Protein AF-A0A8S1CBJ0-F1 (afdb_monomer)

Foldseek 3Di:
DQDDPVVVVVVVVVVVVVVVVVPDDDDDDDDDDDDDDDDDDDDDDDDDPPPDPPQDDDDPAPQWGQAPVVSDTFGFQDCTPHDVQWTFAADPVLPHTDTDHQPDDPCWAADPNDTDGFQCPVVDDPQWGWDQARRRHIDIDGDQQWDWDDPDPPDDTDIDHFQFCVVHDPQWTWAADPVVLDIDIDGHPDDGQWHDPPPDPDTFGFLDQPTPLCVVPNQWTFYADRQQSDTDTDHNCPPPPPPDRDSDQERPCWHQRSNSDTDRDDD

Organism: NCBI:txid197152

Secondary structure (DSSP, 8-state):
----THHHHHHHHHHHHHHHTTS------------------------------------S-TTEEEETTTTEEEETTS-TTSPTTEEEEE-TTSSSEEEEE-SS-TTEEEETTEEEETT-STTS-TTEEEEE-TTSBEEEEEPTTEEEE-SSTTSPPEEEETTS-TTSPTTEEEEEETTTTEEEEEE--SPTTEE--TT-SS-EETT-TTSTTTTTSTTEEEEE-TTT-SEEEEE--S-------------TTEEE-TTS-EEE---

Sequence (267 aa):
MEANAANLYAFLIVLFLFAVDLAKNDKINMVEPAARASTKGRALRQQSILEGPNKECSIPMNQTVWFERTSECETLLAKGPCETGEWLVMSEDRLKPICKKAACKFPSVHFNDTCVQVRDTSQCPQGMHVTLTETGEGACDCKPAHVYWKPKPTDKEKCFPLFRRGPCKEHEFLVFSKTSRKVRCTHNRCPDGQVKPRRSDQCIPLDTPDGPCNTIQPGSVLTVNETTMELNCAPALGNRHIIEAPLLNCSPGSRRDAAGKCRKSII

Structure (mmCIF, N/CA/C/O backbone):
data_AF-A0A8S1CBJ0-F1
#
_entry.id   AF-A0A8S1CBJ0-F1
#
loop_
_atom_site.group_PDB
_atom_site.id
_atom_site.type_symbol
_atom_site.label_atom_id
_atom_site.label_alt_id
_atom_site.label_comp_id
_atom_site.label_asym_id
_atom_site.label_entity_id
_atom_site.label_seq_id
_atom_site.pdbx_PDB_ins_code
_atom_site.Cartn_x
_atom_site.Cartn_y
_atom_site.Cartn_z
_atom_site.occupancy
_atom_site.B_iso_or_equiv
_atom_site.auth_seq_id
_atom_site.auth_comp_id
_atom_site.auth_asym_id
_atom_site.auth_atom_id
_atom_site.pdbx_PDB_model_num
ATOM 1 N N . MET A 1 1 ? 14.021 30.888 -69.285 1.00 38.66 1 MET A N 1
ATOM 2 C CA . MET A 1 1 ? 12.637 31.392 -69.405 1.00 38.66 1 MET A CA 1
ATOM 3 C C . MET A 1 1 ? 11.820 30.697 -68.325 1.00 38.66 1 MET A C 1
ATOM 5 O O . MET A 1 1 ? 11.328 29.602 -68.537 1.00 38.66 1 MET A O 1
ATOM 9 N N . GLU A 1 2 ? 12.069 31.056 -67.068 1.00 41.62 2 GLU A N 1
ATOM 10 C CA . GLU A 1 2 ? 11.308 32.072 -66.310 1.00 41.62 2 GLU A CA 1
ATOM 11 C C . GLU A 1 2 ? 9.911 31.563 -65.931 1.00 41.62 2 GLU A C 1
ATOM 13 O O . GLU A 1 2 ? 8.908 31.871 -66.563 1.00 41.62 2 GLU A O 1
ATOM 18 N N . ALA A 1 3 ? 9.866 30.746 -64.874 1.00 41.94 3 ALA A N 1
ATOM 19 C CA . ALA A 1 3 ? 8.643 30.500 -64.126 1.00 41.94 3 ALA A CA 1
ATOM 20 C C . ALA A 1 3 ? 8.488 31.632 -63.096 1.00 41.94 3 ALA A C 1
ATOM 22 O O . ALA A 1 3 ? 9.327 31.827 -62.219 1.00 41.94 3 ALA A O 1
ATOM 23 N N . ASN A 1 4 ? 7.429 32.410 -63.294 1.00 50.31 4 ASN A N 1
ATOM 24 C CA . ASN A 1 4 ? 7.149 33.723 -62.724 1.00 50.31 4 ASN A CA 1
ATOM 25 C C . ASN A 1 4 ? 7.182 33.803 -61.185 1.00 50.31 4 ASN A C 1
ATOM 27 O O . ASN A 1 4 ? 6.355 33.207 -60.492 1.00 50.31 4 ASN A O 1
ATOM 31 N N . ALA A 1 5 ? 8.049 34.681 -60.669 1.00 52.88 5 ALA A N 1
ATOM 32 C CA . ALA A 1 5 ? 8.160 35.080 -59.260 1.00 52.88 5 ALA A CA 1
ATOM 33 C C . ALA A 1 5 ? 6.889 35.745 -58.673 1.00 52.88 5 ALA A C 1
ATOM 35 O O . ALA A 1 5 ? 6.794 35.949 -57.463 1.00 52.88 5 ALA A O 1
ATOM 36 N N . ALA A 1 6 ? 5.884 36.042 -59.503 1.00 55.06 6 ALA A N 1
ATOM 37 C CA . ALA A 1 6 ? 4.626 36.657 -59.080 1.00 55.06 6 ALA A CA 1
ATOM 38 C C . ALA A 1 6 ? 3.741 35.729 -58.219 1.00 55.06 6 ALA A C 1
ATOM 40 O O . ALA A 1 6 ? 3.002 36.211 -57.362 1.00 55.06 6 ALA A O 1
ATOM 41 N N . ASN A 1 7 ? 3.841 34.402 -58.383 1.00 54.53 7 ASN A N 1
ATOM 42 C CA . ASN A 1 7 ? 2.973 33.457 -57.663 1.00 54.53 7 ASN A CA 1
ATOM 43 C C . ASN A 1 7 ? 3.429 33.156 -56.225 1.00 54.53 7 ASN A C 1
ATOM 45 O O . ASN A 1 7 ? 2.613 32.767 -55.391 1.00 54.53 7 ASN A O 1
ATOM 49 N N . LEU A 1 8 ? 4.708 33.375 -55.907 1.00 56.12 8 LEU A N 1
ATOM 50 C CA . LEU A 1 8 ? 5.224 33.175 -54.549 1.00 56.12 8 LEU A CA 1
ATOM 51 C C . LEU A 1 8 ? 4.880 34.364 -53.632 1.00 56.12 8 LEU A C 1
ATOM 53 O O . LEU A 1 8 ? 4.608 34.180 -52.447 1.00 56.12 8 LEU A O 1
ATOM 57 N N . TYR A 1 9 ? 4.807 35.574 -54.198 1.00 57.16 9 TYR A N 1
ATOM 58 C CA . TYR A 1 9 ? 4.407 36.784 -53.473 1.00 57.16 9 TYR A CA 1
ATOM 59 C C . TYR A 1 9 ? 2.924 36.774 -53.078 1.00 57.16 9 TYR A C 1
ATOM 61 O O . TYR A 1 9 ? 2.588 37.171 -51.964 1.00 57.16 9 TYR A O 1
ATOM 69 N N . ALA A 1 10 ? 2.042 36.258 -53.940 1.00 58.22 10 ALA A N 1
ATOM 70 C CA . ALA A 1 10 ? 0.616 36.148 -53.630 1.00 58.22 10 ALA A CA 1
ATOM 71 C C . ALA A 1 10 ? 0.342 35.183 -52.458 1.00 58.22 10 ALA A C 1
ATOM 73 O O . ALA A 1 10 ? -0.481 35.479 -51.594 1.00 58.22 10 ALA A O 1
ATOM 74 N N . PHE A 1 11 ? 1.080 34.070 -52.373 1.00 58.94 11 PHE A N 1
ATOM 75 C CA . PHE A 1 11 ? 0.936 33.098 -51.281 1.00 58.94 11 PHE A CA 1
ATOM 76 C C . PHE A 1 11 ? 1.449 33.624 -49.930 1.00 58.94 11 PHE A C 1
ATOM 78 O O . PHE A 1 11 ? 0.847 33.350 -48.891 1.00 58.94 11 PHE A O 1
ATOM 85 N N . LEU A 1 12 ? 2.524 34.418 -49.933 1.00 59.25 12 LEU A N 1
ATOM 86 C CA . LEU A 1 12 ? 3.073 35.016 -48.710 1.00 59.25 12 LEU A CA 1
ATOM 87 C C . LEU A 1 12 ? 2.178 36.127 -48.137 1.00 59.25 12 LEU A C 1
ATOM 89 O O . LEU A 1 12 ? 2.080 36.249 -46.917 1.00 59.25 12 LEU A O 1
ATOM 93 N N . ILE A 1 13 ? 1.475 36.888 -48.984 1.00 63.00 13 ILE A N 1
ATOM 94 C CA . ILE A 1 13 ? 0.540 37.935 -48.532 1.00 63.00 13 ILE A CA 1
ATOM 95 C C . ILE A 1 13 ? -0.693 37.323 -47.847 1.00 63.00 13 ILE A C 1
ATOM 97 O O . ILE A 1 13 ? -1.129 37.830 -46.814 1.00 63.00 13 ILE A O 1
ATOM 101 N N . VAL A 1 14 ? -1.218 36.200 -48.354 1.00 59.91 14 VAL A N 1
ATOM 102 C CA . VAL A 1 14 ? -2.358 35.504 -47.724 1.00 59.91 14 VAL A CA 1
ATOM 103 C C . VAL A 1 14 ? -1.976 34.947 -46.347 1.00 59.91 14 VAL A C 1
ATOM 105 O O . VAL A 1 14 ? -2.739 35.098 -45.397 1.00 59.91 14 VAL A O 1
ATOM 108 N N . LEU A 1 15 ? -0.772 34.383 -46.193 1.00 58.00 15 LEU A N 1
ATOM 109 C CA . LEU A 1 15 ? -0.283 33.895 -44.895 1.00 58.00 15 LEU A CA 1
ATOM 110 C C . LEU A 1 15 ? -0.056 35.023 -43.873 1.00 58.00 15 LEU A C 1
ATOM 112 O O . LEU A 1 15 ? -0.335 34.831 -42.690 1.00 58.00 15 LEU A O 1
ATOM 116 N N . PHE A 1 16 ? 0.394 36.204 -44.313 1.00 56.53 16 PHE A N 1
ATOM 117 C CA . PHE A 1 16 ? 0.565 37.355 -43.420 1.00 56.53 16 PHE A CA 1
ATOM 118 C C . PHE A 1 16 ? -0.768 37.955 -42.954 1.00 56.53 16 PHE A C 1
ATOM 120 O O . PHE A 1 16 ? -0.865 38.366 -41.800 1.00 56.53 16 PHE A O 1
ATOM 127 N N . LEU A 1 17 ? -1.808 37.964 -43.795 1.00 52.88 17 LEU A N 1
ATOM 128 C CA . LEU A 1 17 ? -3.125 38.474 -43.396 1.00 52.88 17 LEU A CA 1
ATOM 129 C C . LEU A 1 17 ? -3.822 37.562 -42.371 1.00 52.88 17 LEU A C 1
ATOM 131 O O . LEU A 1 17 ? -4.408 38.073 -41.423 1.00 52.88 17 LEU A O 1
ATOM 135 N N . PHE A 1 18 ? -3.673 36.235 -42.469 1.00 50.69 18 PHE A N 1
ATOM 136 C CA . PHE A 1 18 ? -4.205 35.311 -41.451 1.00 50.69 18 PHE A CA 1
ATOM 137 C C . PHE A 1 18 ? -3.473 35.392 -40.100 1.00 50.69 18 PHE A C 1
ATOM 139 O O . PHE A 1 18 ? -4.070 35.116 -39.061 1.00 50.69 18 PHE A O 1
ATOM 146 N N . ALA A 1 19 ? -2.195 35.786 -40.083 1.00 51.22 19 ALA A N 1
ATOM 147 C CA . ALA A 1 19 ? -1.422 35.901 -38.845 1.00 51.22 19 ALA A CA 1
ATOM 148 C C . ALA A 1 19 ? -1.773 37.155 -38.018 1.00 51.22 19 ALA A C 1
ATOM 150 O O . ALA A 1 19 ? -1.562 37.164 -36.805 1.00 51.22 19 ALA A O 1
ATOM 151 N N . VAL A 1 20 ? -2.323 38.202 -38.644 1.00 49.22 20 VAL A N 1
ATOM 152 C CA . VAL A 1 20 ? -2.658 39.468 -37.965 1.00 49.22 20 VAL A CA 1
ATOM 153 C C . VAL A 1 20 ? -3.978 39.384 -37.176 1.00 49.22 20 VAL A C 1
ATOM 155 O O . VAL A 1 20 ? -4.136 40.113 -36.197 1.00 49.22 20 VAL A O 1
ATOM 158 N N . ASP A 1 21 ? -4.875 38.445 -37.497 1.00 44.56 21 ASP A N 1
ATOM 159 C CA . ASP A 1 21 ? -6.167 38.289 -36.800 1.00 44.56 21 ASP A CA 1
ATOM 160 C C . ASP A 1 21 ? -6.113 37.460 -35.499 1.00 44.56 21 ASP A C 1
ATOM 162 O O . ASP A 1 21 ? -7.0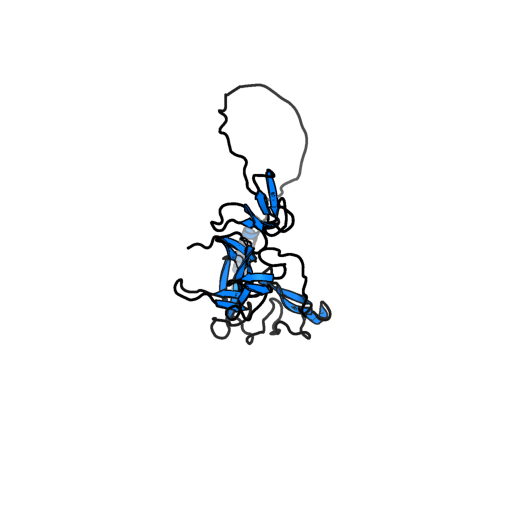54 37.497 -34.709 1.00 44.56 21 ASP A O 1
ATOM 166 N N . LEU A 1 22 ? -5.010 36.761 -35.202 1.00 45.31 22 LEU A N 1
ATOM 167 C CA . LEU A 1 22 ? -4.881 35.951 -33.975 1.00 45.31 22 LEU A CA 1
ATOM 168 C C . LEU A 1 22 ? -4.183 36.673 -32.806 1.00 45.31 22 LEU A C 1
ATOM 170 O O . LEU A 1 22 ? -3.942 36.065 -31.766 1.00 45.31 22 LEU A O 1
ATOM 174 N N . ALA A 1 23 ? -3.873 37.968 -32.945 1.00 41.22 23 ALA A N 1
ATOM 175 C CA . ALA A 1 23 ? -3.134 38.751 -31.945 1.00 41.22 23 ALA A CA 1
ATOM 176 C C . ALA A 1 23 ? -3.958 39.870 -31.269 1.00 41.22 23 ALA A C 1
ATOM 178 O O . ALA A 1 23 ? -3.406 40.900 -30.871 1.00 41.22 23 ALA A O 1
ATOM 179 N N . LYS A 1 24 ? -5.276 39.690 -31.105 1.00 44.00 24 LYS A N 1
ATOM 180 C CA . LYS A 1 24 ? -6.120 40.561 -30.265 1.00 44.00 24 LYS A CA 1
ATOM 181 C C . LYS A 1 24 ? -6.997 39.735 -29.318 1.00 44.00 24 LYS A C 1
ATOM 183 O O . LYS A 1 24 ? -7.644 38.799 -29.766 1.00 44.00 24 LYS A O 1
ATOM 188 N N . ASN A 1 25 ? -7.050 40.186 -28.058 1.00 36.94 25 ASN A N 1
ATOM 189 C CA . ASN A 1 25 ? -7.755 39.657 -26.870 1.00 36.94 25 ASN A CA 1
ATOM 190 C C . ASN A 1 25 ? -6.901 38.653 -26.065 1.00 36.94 25 ASN A C 1
ATOM 192 O O . ASN A 1 25 ? -6.444 37.662 -26.608 1.00 36.94 25 ASN A O 1
ATOM 196 N N . ASP A 1 26 ? -6.549 38.850 -24.792 1.00 38.03 26 ASP A N 1
ATOM 197 C CA . ASP A 1 26 ? -7.216 39.579 -23.712 1.00 38.03 26 ASP A CA 1
ATOM 198 C C . ASP A 1 26 ? -6.209 40.261 -22.765 1.00 38.03 26 ASP A C 1
ATOM 200 O O . ASP A 1 26 ? -5.265 39.646 -22.268 1.00 38.03 26 ASP A O 1
ATOM 204 N N . LYS A 1 27 ? -6.456 41.541 -22.462 1.00 35.28 27 LYS A N 1
ATOM 205 C CA . LYS A 1 27 ? -5.951 42.221 -21.261 1.00 35.28 27 LYS A CA 1
ATOM 206 C C . LYS A 1 27 ? -7.096 42.251 -20.251 1.00 35.28 27 LYS A C 1
ATOM 208 O O . LYS A 1 27 ? -8.077 42.948 -20.492 1.00 35.28 27 LYS A O 1
ATOM 213 N N . ILE A 1 28 ? -6.965 41.563 -19.118 1.00 37.31 28 ILE A N 1
ATOM 214 C CA . ILE A 1 28 ? -7.847 41.773 -17.961 1.00 37.31 28 ILE A CA 1
ATOM 215 C C . ILE A 1 28 ? -7.034 42.472 -16.872 1.00 37.31 28 ILE A C 1
ATOM 217 O O . ILE A 1 28 ? -6.079 41.924 -16.326 1.00 37.31 28 ILE A O 1
ATOM 221 N N . ASN A 1 29 ? -7.409 43.727 -16.630 1.00 32.81 29 ASN A N 1
ATOM 222 C CA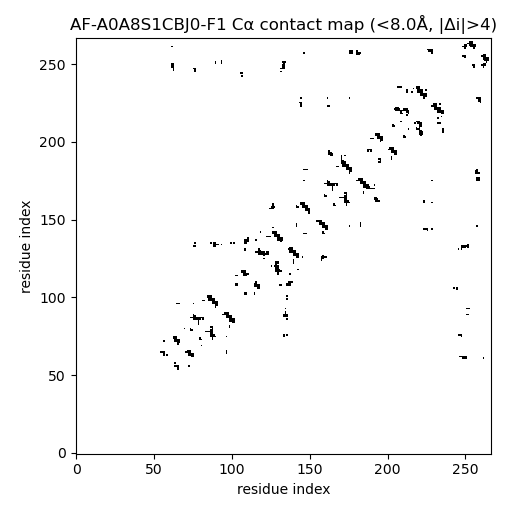 . ASN A 1 29 ? -6.859 44.616 -15.617 1.00 32.81 29 ASN A CA 1
ATOM 223 C C . ASN A 1 29 ? -7.332 44.214 -14.213 1.00 32.81 29 ASN A C 1
ATOM 225 O O . ASN A 1 29 ? -8.505 43.911 -14.006 1.00 32.81 29 ASN A O 1
ATOM 229 N N . MET A 1 30 ? -6.420 44.309 -13.245 1.00 30.64 30 MET A N 1
ATOM 230 C CA . MET A 1 30 ? -6.727 44.403 -11.818 1.00 30.64 30 MET A CA 1
ATOM 231 C C . MET A 1 30 ? -7.166 45.831 -11.485 1.00 30.64 30 MET A C 1
ATOM 233 O O . MET A 1 30 ? -6.390 46.753 -11.723 1.00 30.64 30 MET A O 1
ATOM 237 N N . VAL A 1 31 ? -8.354 46.005 -10.896 1.00 32.69 31 VAL A N 1
ATOM 238 C CA . VAL A 1 31 ? -8.735 47.197 -10.115 1.00 32.69 31 VAL A CA 1
ATOM 239 C C . VAL A 1 31 ? -9.760 46.781 -9.044 1.00 32.69 31 VAL A C 1
ATOM 241 O O . VAL A 1 31 ? -10.878 46.394 -9.370 1.00 32.69 31 VAL A O 1
ATOM 244 N N . GLU A 1 32 ? -9.380 46.877 -7.769 1.00 32.44 32 GLU A N 1
ATOM 245 C CA . GLU A 1 32 ? -10.285 47.208 -6.649 1.00 32.44 32 GLU A CA 1
ATOM 246 C C . GLU A 1 32 ? -10.435 48.746 -6.628 1.00 32.44 32 GLU A C 1
ATOM 248 O O . GLU A 1 32 ? -9.462 49.405 -7.017 1.00 32.44 32 GLU A O 1
ATOM 253 N N . PRO A 1 33 ? -11.556 49.372 -6.183 1.00 38.88 33 PRO A N 1
ATOM 254 C CA . PRO A 1 33 ? -11.865 49.403 -4.741 1.00 38.88 33 PRO A CA 1
ATOM 255 C C . PRO A 1 33 ? -13.348 49.652 -4.313 1.00 38.88 33 PRO A C 1
ATOM 257 O O . PRO A 1 33 ? -14.210 50.034 -5.097 1.00 38.88 33 PRO A O 1
ATOM 260 N N . ALA A 1 34 ? -13.554 49.555 -2.990 1.00 29.08 34 ALA A N 1
ATOM 261 C CA . ALA A 1 34 ? -14.402 50.386 -2.106 1.00 29.08 34 ALA A CA 1
ATOM 262 C C . ALA A 1 34 ? -15.943 50.197 -1.974 1.00 29.08 34 ALA A C 1
ATOM 264 O O . ALA A 1 34 ? -16.749 50.449 -2.860 1.00 29.08 34 ALA A O 1
ATOM 265 N N . ALA A 1 35 ? -16.306 49.882 -0.721 1.00 31.27 35 ALA A N 1
ATOM 266 C CA . ALA A 1 35 ? -17.512 50.155 0.081 1.00 31.27 35 ALA A CA 1
ATOM 267 C C . ALA A 1 35 ? -18.551 51.215 -0.384 1.00 31.27 35 ALA A C 1
ATOM 269 O O . ALA A 1 35 ? -18.175 52.332 -0.723 1.00 31.27 35 ALA A O 1
ATOM 270 N N . ARG A 1 36 ? -19.864 50.959 -0.152 1.00 31.81 36 ARG A N 1
ATOM 271 C CA . ARG A 1 36 ? -20.702 51.461 0.989 1.00 31.81 36 ARG A CA 1
ATOM 272 C C . ARG A 1 36 ? -22.235 51.443 0.695 1.00 31.81 36 ARG A C 1
ATOM 274 O O . ARG A 1 36 ? -22.672 51.890 -0.351 1.00 31.81 36 ARG A O 1
ATOM 281 N N . ALA A 1 37 ? -23.009 51.042 1.719 1.00 29.64 37 ALA A N 1
ATOM 282 C CA . ALA A 1 37 ? -24.393 51.419 2.112 1.00 29.64 37 ALA A CA 1
ATOM 283 C C . ALA A 1 37 ? -25.681 50.995 1.334 1.00 29.64 37 ALA A C 1
ATOM 285 O O . ALA A 1 37 ? -26.035 51.557 0.311 1.00 29.64 37 ALA A O 1
ATOM 286 N N . SER A 1 38 ? -26.472 50.142 2.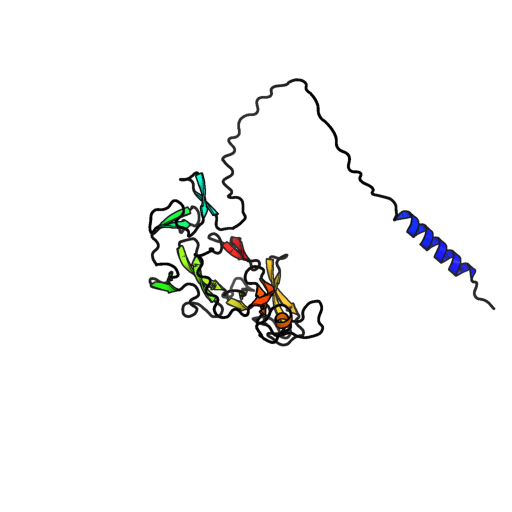019 1.00 31.38 38 SER A N 1
ATOM 287 C CA . SER A 1 38 ? -27.881 50.305 2.481 1.00 31.38 38 SER A CA 1
ATOM 288 C C . SER A 1 38 ? -29.014 50.708 1.512 1.00 31.38 38 SER A C 1
ATOM 290 O O . SER A 1 38 ? -29.058 51.843 1.055 1.00 31.38 38 SER A O 1
ATOM 292 N N . THR A 1 39 ? -30.063 49.867 1.385 1.00 33.94 39 THR A N 1
ATOM 293 C CA . THR A 1 39 ? -31.435 50.153 1.900 1.00 33.94 39 THR A CA 1
ATOM 294 C C . THR A 1 39 ? -32.474 49.030 1.647 1.00 33.94 39 THR A C 1
ATOM 296 O O . THR A 1 39 ? -32.624 48.529 0.543 1.00 33.94 39 THR A O 1
ATOM 299 N N . LYS A 1 40 ? -33.249 48.728 2.707 1.00 32.03 40 LYS A N 1
ATOM 300 C CA . LYS A 1 40 ? -34.691 48.364 2.779 1.00 32.03 40 LYS A CA 1
ATOM 301 C C . LYS A 1 40 ? -35.256 47.122 2.038 1.00 32.03 40 LYS A C 1
ATOM 303 O O . LYS A 1 40 ? -35.709 47.201 0.909 1.00 32.03 40 LYS A O 1
ATOM 308 N N . GLY A 1 41 ? -35.473 46.055 2.820 1.00 30.31 41 GLY A N 1
ATOM 309 C CA . GLY A 1 41 ? -36.816 45.589 3.219 1.00 30.31 41 GLY A CA 1
ATOM 310 C C . GLY A 1 41 ? -37.682 44.780 2.238 1.00 30.31 41 GLY A C 1
ATOM 311 O O . GLY A 1 41 ? -38.413 45.358 1.444 1.00 30.31 41 GLY A O 1
ATOM 312 N N . ARG A 1 42 ? -37.792 43.462 2.474 1.00 34.88 42 ARG A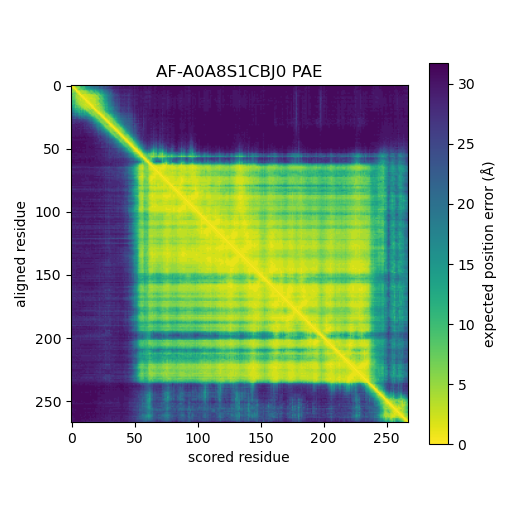 N 1
ATOM 313 C CA . ARG A 1 42 ? -39.090 42.754 2.546 1.00 34.88 42 ARG A CA 1
ATOM 314 C C . ARG A 1 42 ? -38.916 41.389 3.216 1.00 34.88 42 ARG A C 1
ATOM 316 O O . ARG A 1 42 ? -38.160 40.550 2.743 1.00 34.88 42 ARG A O 1
ATOM 323 N N . ALA A 1 43 ? -39.611 41.192 4.332 1.00 37.94 43 ALA A N 1
ATOM 324 C CA . ALA A 1 43 ? -39.668 39.929 5.050 1.00 37.94 43 ALA A CA 1
ATOM 325 C C . ALA A 1 43 ? -40.486 38.906 4.249 1.00 37.94 43 ALA A C 1
ATOM 327 O O . ALA A 1 43 ? -41.684 39.096 4.038 1.00 37.94 43 ALA A O 1
ATOM 328 N N . LEU A 1 44 ? -39.847 37.813 3.840 1.00 37.53 44 LEU A N 1
ATOM 329 C CA . LEU A 1 44 ? -40.518 36.577 3.458 1.00 37.53 44 LEU A CA 1
ATOM 330 C C . LEU A 1 44 ? -40.043 35.488 4.418 1.00 37.53 44 LEU A C 1
ATOM 332 O O . LEU A 1 44 ? -38.852 35.212 4.527 1.00 37.53 44 LEU A O 1
ATOM 336 N N . ARG A 1 45 ? -41.003 34.921 5.156 1.00 39.00 45 ARG A N 1
ATOM 337 C CA . ARG A 1 45 ? -40.851 33.707 5.962 1.00 39.00 45 ARG A CA 1
ATOM 338 C C . ARG A 1 45 ? -40.226 32.620 5.092 1.00 39.00 45 ARG A C 1
ATOM 340 O O . ARG A 1 45 ? -40.912 32.071 4.234 1.00 39.00 45 ARG A O 1
ATOM 347 N N . GLN A 1 46 ? -38.971 32.279 5.348 1.00 35.25 46 GLN A N 1
ATOM 348 C CA . GLN A 1 46 ? -38.399 31.035 4.860 1.00 35.25 46 GLN A CA 1
ATOM 349 C C . GLN A 1 46 ? -38.516 30.021 5.994 1.00 35.25 46 GLN A C 1
ATOM 351 O O . GLN A 1 46 ? -37.962 30.206 7.076 1.00 35.25 46 GLN A O 1
ATOM 356 N N . GLN A 1 47 ? -39.353 29.010 5.770 1.00 38.50 47 GLN A N 1
ATOM 357 C CA . GLN A 1 47 ? -39.480 27.856 6.646 1.00 38.50 47 GLN A CA 1
ATOM 358 C C . GLN A 1 47 ? -38.100 27.227 6.837 1.00 38.50 47 GLN A C 1
ATOM 360 O O . GLN A 1 47 ? -37.404 26.923 5.871 1.00 38.50 47 GLN A O 1
ATOM 365 N N . SER A 1 48 ? -37.732 27.044 8.100 1.00 33.91 48 SER A N 1
ATOM 366 C CA . SER A 1 48 ? -36.603 26.244 8.542 1.00 33.91 48 SER A CA 1
ATOM 367 C C . SER A 1 48 ? -36.772 24.809 8.043 1.00 33.91 48 SER A C 1
ATOM 369 O O . SER A 1 48 ? -37.511 24.019 8.635 1.00 33.91 48 SER A O 1
ATOM 371 N N . ILE A 1 49 ? -36.089 24.468 6.957 1.00 37.78 49 ILE A N 1
ATOM 372 C CA . ILE A 1 49 ? -35.690 23.088 6.720 1.00 37.78 49 ILE A CA 1
ATOM 373 C C . ILE A 1 49 ? -34.521 22.866 7.678 1.00 37.78 49 ILE A C 1
ATOM 375 O O . ILE A 1 49 ? -33.507 23.553 7.594 1.00 37.78 49 ILE A O 1
ATOM 379 N N . LEU A 1 50 ? -34.711 21.981 8.656 1.00 34.53 50 LEU A N 1
ATOM 380 C CA . LEU A 1 50 ? -33.644 21.478 9.514 1.00 34.53 50 LEU A CA 1
ATOM 381 C C . LEU A 1 50 ? -32.664 20.701 8.629 1.00 34.53 50 LEU A C 1
ATOM 383 O O . LEU A 1 50 ? -32.782 19.489 8.464 1.00 34.53 50 LEU A O 1
ATOM 387 N N . GLU A 1 51 ? -31.720 21.408 8.019 1.00 37.69 51 GLU A N 1
ATOM 388 C CA . GLU A 1 51 ? -30.504 20.800 7.503 1.00 37.69 51 GLU A CA 1
ATOM 389 C C . GLU A 1 51 ? -29.726 20.302 8.725 1.00 37.69 51 GLU A C 1
ATOM 391 O O . GLU A 1 51 ? -29.232 21.083 9.539 1.00 37.69 51 GLU A O 1
ATOM 396 N N . GLY A 1 52 ? -29.720 18.980 8.922 1.00 39.66 52 GLY A N 1
ATOM 397 C CA . GLY A 1 52 ? -28.899 18.346 9.948 1.00 39.66 52 GLY A CA 1
ATOM 398 C C . GLY A 1 52 ? -27.428 18.747 9.779 1.00 39.66 52 GLY A C 1
ATOM 399 O O . GLY A 1 52 ? -27.014 19.074 8.665 1.00 39.66 52 GLY A O 1
ATOM 400 N N . PRO A 1 53 ? -26.624 18.736 10.858 1.00 42.88 53 PRO A N 1
ATOM 401 C CA . PRO A 1 53 ? -25.230 19.144 10.775 1.00 42.88 53 PRO A CA 1
ATOM 402 C C . PRO A 1 53 ? -24.530 18.290 9.721 1.00 42.88 53 PRO A C 1
ATOM 404 O O . PRO A 1 53 ? -24.652 17.065 9.735 1.00 42.88 53 PRO A O 1
ATOM 407 N N . ASN A 1 54 ? -23.839 18.934 8.786 1.00 49.97 54 ASN A N 1
ATOM 408 C CA . ASN A 1 54 ? -23.063 18.257 7.761 1.00 49.97 54 ASN A CA 1
ATOM 409 C C . ASN A 1 54 ? -21.917 17.484 8.448 1.00 49.97 54 ASN A C 1
ATOM 411 O O . ASN A 1 54 ? -20.878 18.060 8.761 1.00 49.97 54 ASN A O 1
ATOM 415 N N . LYS A 1 55 ? -22.145 16.199 8.765 1.00 62.28 55 LYS A N 1
ATOM 416 C CA . LYS A 1 55 ? -21.246 15.299 9.522 1.00 62.28 55 LYS A CA 1
ATOM 417 C C . LYS A 1 55 ? -20.055 14.805 8.687 1.00 62.28 55 LYS A C 1
ATOM 419 O O . LYS A 1 55 ? -19.671 13.638 8.764 1.00 62.28 55 LYS A O 1
ATOM 424 N N . GLU A 1 56 ? -19.493 15.661 7.845 1.00 64.94 56 GLU A N 1
ATOM 425 C CA . GLU A 1 56 ? -18.359 15.316 6.992 1.00 64.94 56 GLU A CA 1
ATOM 426 C C . GLU A 1 56 ? -17.070 15.889 7.586 1.00 64.94 56 GLU A C 1
ATOM 428 O O . GLU A 1 56 ? -16.795 17.088 7.514 1.00 64.94 56 GLU A O 1
ATOM 433 N N . CYS A 1 57 ? -16.255 15.013 8.179 1.00 70.38 57 CYS A N 1
ATOM 434 C CA . CYS A 1 57 ? -14.910 15.372 8.616 1.00 70.38 57 CYS A CA 1
ATOM 435 C C . CYS A 1 57 ? -14.066 15.788 7.405 1.00 70.38 57 CYS A C 1
ATOM 437 O O . CYS A 1 57 ? -13.809 14.994 6.499 1.00 70.38 57 CYS A O 1
ATOM 439 N N . SER A 1 58 ? -13.654 17.058 7.378 1.00 55.00 58 SER A N 1
ATOM 440 C CA . SER A 1 58 ? -12.859 17.614 6.283 1.00 55.00 58 SER A CA 1
ATOM 441 C C . SER A 1 58 ? -11.421 17.084 6.316 1.00 55.00 58 SER A C 1
ATOM 443 O O . SER A 1 58 ? -10.748 17.078 7.343 1.00 55.00 58 SER A O 1
ATOM 445 N N . ILE A 1 59 ? -10.977 16.619 5.150 1.00 50.00 59 ILE A N 1
ATOM 446 C CA . ILE A 1 59 ? -9.749 15.860 4.895 1.00 50.00 59 ILE A CA 1
ATOM 447 C C . ILE A 1 59 ? -8.529 16.789 4.979 1.00 50.00 59 ILE A C 1
ATOM 449 O O . ILE A 1 59 ? -8.449 17.770 4.240 1.00 50.00 59 ILE A O 1
ATOM 453 N N . PRO A 1 60 ? -7.514 16.414 5.771 1.00 41.50 60 PRO A N 1
ATOM 454 C CA . PRO A 1 60 ? -6.244 16.116 5.104 1.00 41.50 60 PRO A CA 1
ATOM 455 C C . PRO A 1 60 ? -5.907 14.626 5.108 1.00 41.50 60 PRO A C 1
ATOM 457 O O . PRO A 1 60 ? -5.092 14.191 4.299 1.00 41.50 60 PRO A O 1
ATOM 460 N N . MET A 1 61 ? -6.526 13.813 5.966 1.00 42.59 61 MET A N 1
ATOM 461 C CA . MET A 1 61 ? -6.173 12.398 6.100 1.00 42.59 61 MET A CA 1
ATOM 462 C C . MET A 1 61 ? -7.431 11.563 6.344 1.00 42.59 61 MET A C 1
ATOM 464 O O . MET A 1 61 ? -8.205 11.865 7.244 1.00 42.59 61 MET A O 1
ATOM 468 N N . ASN A 1 62 ? -7.640 10.518 5.529 1.00 55.56 62 ASN A N 1
ATOM 469 C CA . ASN A 1 62 ? -8.790 9.586 5.541 1.00 55.56 62 ASN A CA 1
ATOM 470 C C . ASN A 1 62 ? -8.848 8.692 6.801 1.00 55.56 62 ASN A C 1
ATOM 472 O O . ASN A 1 62 ? -9.192 7.514 6.725 1.00 55.56 62 ASN A O 1
ATOM 476 N N . GLN A 1 63 ? -8.433 9.235 7.934 1.00 67.00 63 GLN A N 1
ATOM 477 C CA . GLN A 1 63 ? -8.284 8.559 9.209 1.00 67.00 63 GLN A CA 1
ATOM 478 C C . GLN A 1 63 ? -9.151 9.198 10.277 1.00 67.00 63 GLN A C 1
ATOM 480 O O . GLN A 1 63 ? -9.241 8.637 11.356 1.00 67.00 63 GLN A O 1
ATOM 485 N N . THR A 1 64 ? -9.795 10.333 10.003 1.00 75.75 64 THR A N 1
ATOM 486 C CA . THR A 1 64 ? -10.726 10.935 10.949 1.00 75.75 64 THR A CA 1
ATOM 487 C C . THR A 1 64 ? -12.162 10.509 10.668 1.00 75.75 64 THR A C 1
ATOM 489 O O . THR A 1 64 ? -12.588 10.374 9.519 1.00 75.75 64 THR A O 1
ATOM 492 N N . VAL A 1 65 ? -12.910 10.275 11.737 1.00 82.12 65 VAL A N 1
ATOM 493 C CA . VAL A 1 65 ? -14.327 9.915 11.728 1.00 82.12 65 VAL A CA 1
ATOM 494 C C . VAL A 1 65 ? -15.072 10.823 12.684 1.00 82.12 65 VAL A C 1
ATOM 496 O O . VAL A 1 65 ? -14.559 11.175 13.743 1.00 82.12 65 VAL A O 1
ATOM 499 N N . TRP A 1 66 ? -16.287 11.206 12.309 1.00 85.69 66 TRP A N 1
ATOM 500 C CA . TRP A 1 66 ? -17.146 11.964 13.205 1.00 85.69 66 TRP A CA 1
ATOM 501 C C . TRP A 1 66 ? -17.573 11.066 14.362 1.00 85.69 66 TRP A C 1
ATOM 503 O O . TRP A 1 66 ? -18.117 9.987 14.122 1.00 85.69 66 TRP A O 1
ATOM 513 N N . PHE A 1 67 ? -17.325 11.493 15.597 1.00 89.38 67 PHE A N 1
ATOM 514 C CA . PHE A 1 67 ? -17.710 10.743 16.783 1.00 89.38 67 PHE A CA 1
ATOM 515 C C . PHE A 1 67 ? -18.800 11.489 17.549 1.00 89.38 67 PHE A C 1
ATOM 517 O O . PHE A 1 67 ? -18.544 12.474 18.237 1.00 89.38 67 PHE A O 1
ATOM 524 N N . GLU A 1 68 ? -20.038 10.996 17.464 1.00 88.25 68 GLU A N 1
ATOM 525 C CA . GLU A 1 68 ? -21.220 11.63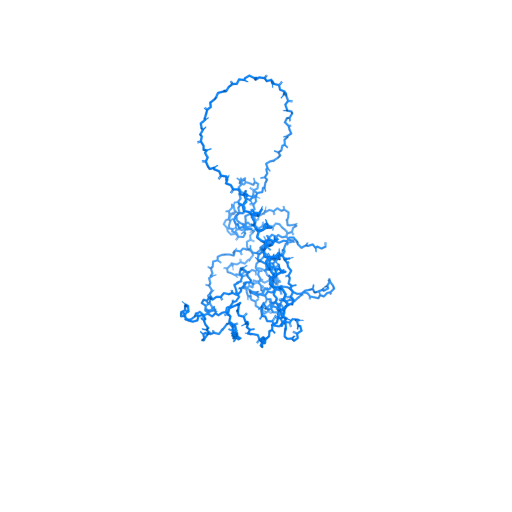2 18.061 1.00 88.25 68 GLU A CA 1
ATOM 526 C C . GLU A 1 68 ? -21.060 12.002 19.539 1.00 88.25 68 GLU A C 1
ATOM 528 O O . GLU A 1 68 ? -21.614 13.008 19.974 1.00 88.25 68 GLU A O 1
ATOM 533 N N . ARG A 1 69 ? -20.318 11.204 20.316 1.00 88.69 69 ARG A N 1
ATOM 534 C CA . ARG A 1 69 ? -20.164 11.434 21.758 1.00 88.69 69 ARG A CA 1
ATOM 535 C C . ARG A 1 69 ? -19.371 12.701 22.063 1.00 88.69 69 ARG A C 1
ATOM 537 O O . ARG A 1 69 ? -19.713 13.392 23.016 1.00 88.69 69 ARG A O 1
ATOM 544 N N . THR A 1 70 ? -18.325 12.981 21.289 1.00 89.12 70 THR A N 1
ATOM 545 C CA . THR A 1 70 ? -17.523 14.202 21.443 1.00 89.12 70 THR A CA 1
ATOM 546 C C . THR A 1 70 ? -18.017 15.328 20.549 1.00 89.12 70 THR A C 1
ATOM 548 O O . THR A 1 70 ? -17.726 16.481 20.828 1.00 89.12 70 THR A O 1
ATOM 551 N N . SER A 1 71 ? -18.828 15.022 19.528 1.00 88.88 71 SER A N 1
ATOM 552 C CA . SER A 1 71 ? -19.180 15.973 18.467 1.00 88.88 71 SER A CA 1
ATOM 553 C C . SER A 1 71 ? -17.932 16.562 17.794 1.00 88.88 71 SER A C 1
ATOM 555 O O . SER A 1 71 ? -17.899 17.739 17.443 1.00 88.88 71 SER A O 1
ATOM 557 N N . GLU A 1 72 ? -16.904 15.726 17.628 1.00 88.00 72 GLU A N 1
ATOM 558 C CA . GLU A 1 72 ? -15.617 16.078 17.031 1.00 88.00 72 GLU A CA 1
ATOM 559 C C . GLU A 1 72 ? -15.174 15.021 16.005 1.00 88.00 72 GLU A C 1
ATOM 561 O O . GLU A 1 72 ? -15.723 13.916 15.922 1.00 88.00 72 GLU A O 1
ATOM 566 N N . CYS A 1 73 ? -14.175 15.378 15.195 1.00 85.50 73 CYS A N 1
ATOM 567 C CA . CYS A 1 73 ? -13.526 14.466 14.260 1.00 85.50 73 CYS A CA 1
ATOM 568 C C . CYS A 1 73 ? -12.338 13.785 14.933 1.00 85.50 73 CYS A C 1
ATOM 570 O O . CYS A 1 73 ? -11.326 14.419 15.223 1.00 85.50 73 CYS A O 1
ATOM 572 N N . GLU A 1 74 ? -12.448 12.478 15.113 1.00 85.38 74 GLU A N 1
ATOM 573 C CA . GLU A 1 74 ? -11.515 11.676 15.894 1.00 85.38 74 GLU A CA 1
ATOM 574 C C . GLU A 1 74 ? -10.722 10.734 15.004 1.00 85.38 74 GLU A C 1
ATOM 576 O O . GLU A 1 74 ? -11.230 10.235 14.002 1.00 85.38 74 GLU A O 1
ATOM 581 N N . THR A 1 75 ? -9.476 10.453 15.372 1.00 81.62 75 THR A N 1
ATOM 582 C CA . THR A 1 75 ? -8.609 9.579 14.570 1.00 81.62 75 THR A CA 1
ATOM 583 C C . THR A 1 75 ? -8.925 8.103 14.833 1.00 81.62 75 THR A C 1
ATOM 585 O O . THR A 1 75 ? -8.824 7.629 15.965 1.00 81.62 75 THR A O 1
ATOM 588 N N . LEU A 1 76 ? -9.276 7.361 13.782 1.00 81.19 76 LEU A N 1
ATOM 589 C CA . LEU A 1 76 ? -9.408 5.908 13.801 1.00 81.19 76 LEU A CA 1
ATOM 590 C C . LEU A 1 76 ? -8.085 5.242 14.170 1.00 81.19 76 LEU A C 1
ATOM 592 O O . LEU A 1 76 ? -7.007 5.684 13.780 1.00 81.19 76 LEU A O 1
ATOM 596 N N . LEU A 1 77 ? -8.201 4.128 14.884 1.00 78.19 77 LEU A N 1
ATOM 597 C CA . LEU A 1 77 ? -7.114 3.312 15.417 1.00 78.19 77 LEU A CA 1
ATOM 598 C C . LEU A 1 77 ? -6.152 4.043 16.355 1.00 78.19 77 LEU A C 1
ATOM 600 O O . LEU A 1 77 ? -5.074 3.539 16.671 1.00 78.19 77 LEU A O 1
ATOM 604 N N . ALA A 1 78 ? -6.556 5.212 16.834 1.00 81.81 78 ALA A N 1
ATOM 605 C CA . ALA A 1 78 ? -5.944 5.865 17.969 1.00 81.81 78 ALA A CA 1
ATOM 606 C C . ALA A 1 78 ? -6.785 5.600 19.221 1.00 81.81 78 ALA A C 1
ATOM 608 O O . ALA A 1 78 ? -7.925 5.138 19.150 1.00 81.81 78 ALA A O 1
ATOM 609 N N . LYS A 1 79 ? -6.234 5.943 20.387 1.00 84.44 79 LYS A N 1
ATOM 610 C CA . LYS A 1 79 ? -7.019 5.988 21.625 1.00 84.44 79 LYS A CA 1
ATOM 611 C C . LYS A 1 79 ? -8.221 6.932 21.472 1.00 84.44 79 LYS A C 1
ATOM 613 O O . LYS A 1 79 ? -9.330 6.568 21.845 1.00 84.44 79 LYS A O 1
ATOM 618 N N . GLY A 1 80 ? -7.997 8.125 20.912 1.00 81.56 80 GLY A N 1
ATOM 619 C CA . GLY A 1 80 ? -9.033 9.147 20.754 1.00 81.56 80 GLY A CA 1
ATOM 620 C C . GLY A 1 80 ? -9.796 9.392 22.070 1.00 81.56 80 GLY A C 1
ATOM 621 O O . GLY A 1 80 ? -9.160 9.459 23.128 1.00 81.56 80 GLY A O 1
ATOM 622 N N . PRO A 1 81 ? -11.138 9.448 22.035 1.00 88.88 81 PRO A N 1
ATOM 623 C CA . PRO A 1 81 ? -11.985 9.672 23.205 1.00 88.88 81 PRO A CA 1
ATOM 624 C C . PRO A 1 81 ? -12.283 8.386 23.998 1.00 88.88 81 PRO A C 1
ATOM 626 O O . PRO A 1 81 ? -13.156 8.384 24.868 1.00 88.88 81 PRO A O 1
ATOM 629 N N . CYS A 1 82 ? -11.614 7.276 23.674 1.00 89.94 82 CYS A N 1
ATOM 630 C CA . CYS A 1 82 ? -11.822 5.984 24.317 1.00 89.94 82 CYS A CA 1
ATOM 631 C C . CYS A 1 82 ? -11.000 5.827 25.603 1.00 89.94 82 CYS A C 1
ATOM 633 O O . CYS A 1 82 ? -10.052 6.573 25.886 1.00 89.94 82 CYS A O 1
ATOM 635 N N . GLU A 1 83 ? -11.372 4.829 26.404 1.00 90.19 83 GLU A N 1
ATOM 636 C CA . GLU A 1 83 ? -10.694 4.533 27.661 1.00 90.19 83 GLU A CA 1
ATOM 637 C C . GLU A 1 83 ? -9.270 3.998 27.437 1.00 90.19 83 GLU A C 1
ATOM 639 O O . GLU A 1 83 ? -8.850 3.629 26.338 1.00 90.19 83 GLU A O 1
ATOM 644 N N . THR A 1 84 ? -8.465 3.969 28.499 1.00 85.50 84 THR A N 1
ATOM 645 C CA . THR A 1 84 ? -7.112 3.407 28.422 1.00 85.50 84 THR A CA 1
ATOM 646 C C . THR A 1 84 ? -7.173 1.920 28.058 1.00 85.50 84 THR A C 1
ATOM 648 O O . THR A 1 84 ? -7.792 1.130 28.761 1.00 85.50 84 THR A O 1
ATOM 651 N N . GLY A 1 85 ? -6.491 1.534 26.976 1.00 80.44 85 GLY A N 1
ATOM 652 C CA . GLY A 1 85 ? -6.517 0.164 26.443 1.00 80.44 85 GLY A CA 1
ATOM 653 C C . GLY A 1 85 ? -7.593 -0.077 25.378 1.00 80.44 85 GLY A C 1
ATOM 654 O O . GLY A 1 85 ? -7.634 -1.157 24.786 1.00 80.44 85 GLY A O 1
ATOM 655 N N . GLU A 1 86 ? -8.421 0.927 25.092 1.00 87.19 86 GLU A N 1
ATOM 656 C CA . GLU A 1 86 ? -9.380 0.919 23.992 1.00 87.19 86 GLU A CA 1
ATOM 657 C C . GLU A 1 86 ? -8.927 1.825 22.858 1.00 87.19 86 GLU A C 1
ATOM 659 O O . GLU A 1 86 ? -8.281 2.855 23.074 1.00 87.19 86 GLU A O 1
ATOM 664 N N . TRP A 1 87 ? -9.276 1.424 21.641 1.00 86.25 87 TRP A N 1
ATOM 665 C CA . TRP A 1 87 ? -9.048 2.200 20.433 1.00 86.25 87 TRP A CA 1
ATOM 666 C C . TRP A 1 87 ? -10.389 2.574 19.815 1.00 86.25 87 TRP A C 1
ATOM 668 O O . TRP A 1 87 ? -11.363 1.817 19.899 1.00 86.25 87 TRP A O 1
ATOM 678 N N . LEU A 1 88 ? -10.421 3.731 19.163 1.00 86.19 88 LEU A N 1
ATOM 679 C CA . LEU A 1 88 ? -11.533 4.123 18.319 1.00 86.19 88 LEU A CA 1
ATOM 680 C C . LEU A 1 88 ? -11.440 3.357 16.999 1.00 86.19 88 LEU A C 1
ATOM 682 O O . LEU A 1 88 ? -10.539 3.587 16.198 1.00 86.19 88 LEU A O 1
ATOM 686 N N . VAL A 1 89 ? -12.367 2.441 16.763 1.00 87.56 89 VAL A N 1
ATOM 687 C CA . VAL A 1 89 ? -12.425 1.610 15.555 1.00 87.56 89 VAL A CA 1
ATOM 688 C C . VAL A 1 89 ? -13.781 1.776 14.882 1.00 87.56 89 VAL A C 1
ATOM 690 O O . VAL A 1 89 ? -14.721 2.307 15.464 1.00 87.56 89 VAL A O 1
ATOM 693 N N . MET A 1 90 ? -13.916 1.296 13.658 1.00 84.69 90 MET A N 1
ATOM 694 C CA . MET A 1 90 ? -15.211 1.130 13.015 1.00 84.69 90 MET A CA 1
ATOM 695 C C . MET A 1 90 ? -15.884 -0.147 13.516 1.00 84.69 90 MET A C 1
ATOM 697 O O . MET A 1 90 ? -15.227 -1.160 13.753 1.00 84.69 90 MET A O 1
ATOM 701 N N . SER A 1 91 ? -17.204 -0.113 13.661 1.00 87.56 91 SER A N 1
ATOM 702 C CA . SER A 1 91 ? -18.001 -1.307 13.934 1.00 87.56 91 SER A CA 1
ATOM 703 C C . SER A 1 91 ? -17.854 -2.358 12.827 1.00 87.56 91 SER A C 1
ATOM 705 O O . SER A 1 91 ? -17.495 -2.041 11.693 1.00 87.56 91 SER A O 1
ATOM 707 N N . GLU A 1 92 ? -18.170 -3.617 13.138 1.00 83.75 92 GLU A N 1
ATOM 708 C CA . GLU A 1 92 ? -18.080 -4.735 12.179 1.00 83.75 92 GLU A CA 1
ATOM 709 C C . GLU A 1 92 ? -18.977 -4.538 10.945 1.00 83.75 92 GLU A C 1
ATOM 711 O O . GLU A 1 92 ? -18.609 -4.918 9.836 1.00 83.75 92 GLU A O 1
ATOM 716 N N . ASP A 1 93 ? -20.135 -3.892 11.126 1.00 81.88 93 ASP A N 1
ATOM 717 C CA . ASP A 1 93 ? -21.047 -3.484 10.047 1.00 81.88 93 ASP A CA 1
ATOM 718 C C . ASP A 1 93 ? -20.587 -2.224 9.309 1.00 81.88 93 ASP A C 1
ATOM 720 O O . ASP A 1 93 ? -21.179 -1.853 8.295 1.00 81.88 93 ASP A O 1
ATOM 724 N N . ARG A 1 94 ? -19.510 -1.592 9.793 1.00 81.81 94 ARG A N 1
ATOM 725 C CA . ARG A 1 94 ? -18.809 -0.501 9.129 1.00 81.81 94 ARG A CA 1
ATOM 726 C C . ARG A 1 94 ? -19.589 0.816 9.100 1.00 81.81 94 ARG A C 1
ATOM 728 O O . ARG A 1 94 ? -19.218 1.735 8.370 1.00 81.81 94 ARG A O 1
ATOM 735 N N . LEU A 1 95 ? -20.647 0.918 9.906 1.00 82.38 95 LEU A N 1
ATOM 736 C CA . LEU A 1 95 ? -21.590 2.037 9.883 1.00 82.38 95 LEU A CA 1
ATOM 737 C C . LEU A 1 95 ? -21.266 3.145 10.885 1.00 82.38 95 LEU A C 1
ATOM 739 O O . LEU A 1 95 ? -21.656 4.288 10.654 1.00 82.38 95 LEU A O 1
ATOM 743 N N . LYS A 1 96 ? -20.577 2.837 11.989 1.00 86.06 96 LYS A N 1
ATOM 744 C CA . LYS A 1 96 ? -20.292 3.821 13.039 1.00 86.06 96 LYS A CA 1
ATOM 745 C C . LYS A 1 96 ? -18.948 3.576 13.726 1.00 86.06 96 LYS A C 1
ATOM 747 O O . LYS A 1 96 ? -18.531 2.426 13.863 1.00 86.06 96 LYS A O 1
ATOM 752 N N . PRO A 1 97 ? -18.284 4.632 14.206 1.00 89.19 97 PRO A N 1
ATOM 753 C CA . PRO A 1 97 ? -17.143 4.481 15.092 1.00 89.19 97 PRO A CA 1
ATOM 754 C C . PRO A 1 97 ? -17.574 4.036 16.498 1.00 89.19 97 PRO A C 1
ATOM 756 O O . PRO A 1 97 ? -18.591 4.485 17.033 1.00 89.19 97 PRO A O 1
ATOM 759 N N . ILE A 1 98 ? -16.791 3.148 17.107 1.00 92.75 98 ILE A N 1
ATOM 760 C CA . ILE A 1 98 ? -16.987 2.602 18.452 1.00 92.75 98 ILE A CA 1
ATOM 761 C C . ILE A 1 98 ? -15.645 2.501 19.184 1.00 92.75 98 ILE A C 1
ATOM 763 O O . ILE A 1 98 ? -14.597 2.349 18.561 1.00 92.75 98 ILE A O 1
ATOM 767 N N . CYS A 1 99 ? -15.678 2.532 20.514 1.00 93.12 99 CYS A N 1
ATOM 768 C CA . CYS A 1 99 ? -14.521 2.158 21.322 1.00 93.12 99 CYS A CA 1
ATOM 769 C C . CYS A 1 99 ? -14.492 0.636 21.483 1.00 93.12 99 CYS A C 1
ATOM 771 O O . CYS A 1 99 ? -15.497 0.037 21.874 1.00 93.12 99 CYS A O 1
ATOM 773 N N . LYS A 1 100 ? -13.360 0.012 21.147 1.00 92.06 100 LYS A N 1
ATOM 774 C CA . LYS A 1 100 ? -13.138 -1.436 21.262 1.00 92.06 100 LYS A CA 1
ATOM 775 C C . LYS A 1 100 ? -11.814 -1.678 21.978 1.00 92.06 100 LYS A C 1
ATOM 777 O O . LYS A 1 100 ? -10.809 -1.038 21.667 1.00 92.06 100 LYS A O 1
ATOM 782 N N . LYS A 1 101 ? -11.797 -2.621 22.923 1.00 90.94 101 LYS A N 1
ATOM 783 C CA . LYS A 1 101 ? -10.557 -3.076 23.566 1.00 90.94 101 LYS A CA 1
ATOM 784 C C . LYS A 1 101 ? -9.628 -3.695 22.529 1.00 90.94 101 LYS A C 1
ATOM 786 O O . LYS A 1 101 ? -10.051 -4.547 21.749 1.00 90.94 101 LYS A O 1
ATOM 791 N N . ALA A 1 102 ? -8.365 -3.283 22.540 1.00 83.00 102 ALA A N 1
ATOM 792 C CA . ALA A 1 102 ? -7.367 -3.856 21.650 1.00 83.00 102 ALA A CA 1
ATOM 793 C C . ALA A 1 102 ? -7.068 -5.304 22.065 1.00 83.00 102 ALA A C 1
ATOM 795 O O . ALA A 1 102 ? -6.583 -5.550 23.169 1.00 83.00 102 ALA A O 1
ATOM 796 N N . ALA A 1 103 ? -7.348 -6.259 21.178 1.00 88.06 103 ALA A N 1
ATOM 797 C CA . ALA A 1 103 ? -7.090 -7.678 21.431 1.00 88.06 103 ALA A CA 1
ATOM 798 C C . ALA A 1 103 ? -5.586 -7.996 21.513 1.00 88.06 103 ALA A C 1
ATOM 800 O O . ALA A 1 103 ? -5.173 -8.892 22.245 1.00 88.06 103 ALA A O 1
ATOM 801 N N . CYS A 1 104 ? -4.762 -7.234 20.792 1.00 88.00 104 CYS A N 1
ATOM 802 C CA . CYS A 1 104 ? -3.317 -7.404 20.738 1.00 88.00 104 CYS A CA 1
ATOM 803 C C . CYS A 1 104 ? -2.598 -6.079 21.000 1.00 88.00 104 CYS A C 1
ATOM 805 O O . CYS A 1 104 ? -3.088 -4.998 20.670 1.00 88.00 104 CYS A O 1
ATOM 807 N N . LYS A 1 105 ? -1.390 -6.160 21.566 1.00 85.69 105 LYS A N 1
ATOM 808 C CA . LYS A 1 105 ? -0.515 -4.997 21.738 1.00 85.69 105 LYS A CA 1
ATOM 809 C C . LYS A 1 105 ? 0.156 -4.651 20.406 1.00 85.69 105 LYS A C 1
ATOM 811 O O . LYS A 1 105 ? 0.886 -5.476 19.849 1.00 85.69 105 LYS A O 1
ATOM 816 N N . PHE A 1 106 ? -0.041 -3.419 19.933 1.00 78.31 106 PHE A N 1
ATOM 817 C CA . PHE A 1 106 ? 0.649 -2.881 18.756 1.00 78.31 106 PHE A CA 1
ATOM 818 C C . PHE A 1 106 ? 2.186 -3.009 18.909 1.00 78.31 106 PHE A C 1
ATOM 820 O O . PHE A 1 106 ? 2.685 -2.761 20.013 1.00 78.31 106 PHE A O 1
ATOM 827 N N . PRO A 1 107 ? 2.953 -3.391 17.863 1.00 78.44 107 PRO A N 1
ATOM 828 C CA . PRO A 1 107 ? 2.577 -3.540 16.450 1.00 78.44 107 PRO A CA 1
ATOM 829 C C . PRO A 1 107 ? 2.010 -4.914 16.052 1.00 78.44 107 PRO A C 1
ATOM 831 O O . PRO A 1 107 ? 2.117 -5.310 14.895 1.00 78.44 107 PRO A O 1
ATOM 834 N N . SER A 1 108 ? 1.384 -5.640 16.981 1.00 86.25 108 SER A N 1
ATOM 835 C CA . SER A 1 108 ? 0.660 -6.884 16.689 1.00 86.25 108 SER A CA 1
ATOM 836 C C . SER A 1 108 ? -0.843 -6.640 16.554 1.00 86.25 108 SER A C 1
ATOM 838 O O . SER A 1 108 ? -1.394 -5.767 17.227 1.00 86.25 108 SER A O 1
ATOM 840 N N . VAL A 1 109 ? -1.505 -7.442 15.725 1.00 86.88 109 VAL A N 1
ATOM 841 C CA . VAL A 1 109 ? -2.943 -7.377 15.437 1.00 86.88 109 VAL A CA 1
ATOM 842 C C . VAL A 1 109 ? -3.564 -8.752 15.591 1.00 86.88 109 VAL A C 1
ATOM 844 O O . VAL A 1 109 ? -2.885 -9.763 15.410 1.00 86.88 109 VAL A O 1
ATOM 847 N N . HIS A 1 110 ? -4.847 -8.786 15.924 1.00 92.62 110 HIS A N 1
ATOM 848 C CA . HIS A 1 110 ? -5.577 -10.039 16.014 1.00 92.62 110 HIS A CA 1
ATOM 849 C C . HIS A 1 110 ? -5.893 -10.553 14.605 1.00 92.62 110 HIS A C 1
ATOM 851 O O . HIS A 1 110 ? -6.541 -9.868 13.822 1.00 92.62 110 HIS A O 1
ATOM 857 N N . PHE A 1 111 ? -5.372 -11.723 14.248 1.00 93.62 111 PHE A N 1
ATOM 858 C CA . PHE A 1 111 ? -5.506 -12.337 12.931 1.00 93.62 111 PHE A CA 1
ATOM 859 C C . PHE A 1 111 ? -5.611 -13.856 13.092 1.00 93.62 111 PHE A C 1
ATOM 861 O O . PHE A 1 111 ? -4.718 -14.471 13.676 1.00 93.62 111 PHE A O 1
ATOM 868 N N . ASN A 1 112 ? -6.691 -14.460 12.582 1.00 92.44 112 ASN A N 1
ATOM 869 C CA . ASN A 1 112 ? -6.979 -15.897 12.713 1.00 92.44 112 ASN A CA 1
ATOM 870 C C . ASN A 1 112 ? -6.787 -16.415 14.156 1.00 92.44 112 ASN A C 1
ATOM 872 O O . ASN A 1 112 ? -5.979 -17.311 14.392 1.00 92.44 112 ASN A O 1
ATOM 876 N N . ASP A 1 113 ? -7.482 -15.801 15.118 1.00 91.56 113 ASP A N 1
ATOM 877 C CA . ASP A 1 113 ? -7.465 -16.160 16.548 1.00 91.56 113 ASP A CA 1
ATOM 878 C C . ASP A 1 113 ? -6.094 -16.047 17.248 1.00 91.56 113 ASP A C 1
ATOM 880 O O . ASP A 1 113 ? -5.884 -16.584 18.337 1.00 91.56 113 ASP A O 1
ATOM 884 N N . THR A 1 114 ? -5.134 -15.336 16.647 1.00 95.44 114 THR A N 1
ATOM 885 C CA . THR A 1 114 ? -3.789 -15.143 17.210 1.00 95.44 114 THR A CA 1
ATOM 886 C C . THR A 1 114 ? -3.295 -13.708 17.045 1.00 95.44 114 THR A C 1
ATOM 888 O O . THR A 1 114 ? -3.791 -12.956 16.211 1.00 95.44 114 THR A O 1
ATOM 891 N N . CYS A 1 115 ? -2.304 -13.302 17.843 1.00 95.06 115 CYS A N 1
ATOM 892 C CA . CYS A 1 115 ? -1.636 -12.014 17.657 1.00 95.06 115 CYS A CA 1
ATOM 893 C C . CYS A 1 115 ? -0.462 -12.153 16.683 1.00 95.06 115 CYS A C 1
ATOM 895 O O . CYS A 1 115 ? 0.528 -12.815 16.992 1.00 95.06 115 CYS A O 1
ATOM 897 N N . VAL A 1 116 ? -0.546 -11.468 15.543 1.00 92.38 116 VAL A N 1
ATOM 898 C CA . VAL A 1 116 ? 0.469 -11.490 14.478 1.00 92.38 116 VAL A CA 1
ATOM 899 C C . VAL A 1 116 ? 1.041 -10.092 14.269 1.00 92.38 116 VAL A C 1
ATOM 901 O O . VAL A 1 116 ? 0.327 -9.099 14.396 1.00 92.38 116 VAL A O 1
ATOM 904 N N . GLN A 1 117 ? 2.333 -9.987 13.954 1.00 89.19 117 GLN A N 1
ATOM 905 C CA . GLN A 1 117 ? 2.960 -8.700 13.647 1.00 89.19 117 GLN A CA 1
ATOM 906 C C . GLN A 1 117 ? 2.374 -8.079 12.371 1.00 89.19 117 GLN A C 1
ATOM 908 O O . GLN A 1 117 ? 2.190 -8.753 11.356 1.00 89.19 117 GLN A O 1
ATOM 913 N N . VAL A 1 118 ? 2.151 -6.763 12.379 1.00 82.56 118 VAL A N 1
ATOM 914 C CA . VAL A 1 118 ? 1.901 -6.027 11.133 1.00 82.56 118 VAL A CA 1
ATOM 915 C C . VAL A 1 118 ? 3.107 -6.208 10.204 1.00 82.56 118 VAL A C 1
ATOM 917 O O . VAL A 1 118 ? 4.260 -6.197 10.633 1.00 82.56 118 VAL A O 1
ATOM 920 N N . ARG A 1 119 ? 2.829 -6.346 8.909 1.00 85.12 119 ARG A N 1
ATOM 921 C CA . ARG A 1 119 ? 3.756 -6.692 7.825 1.00 85.12 119 ARG A CA 1
ATOM 922 C C . ARG A 1 119 ? 4.263 -8.137 7.814 1.00 85.12 119 ARG A C 1
ATOM 924 O O . ARG A 1 119 ? 5.104 -8.444 6.967 1.00 85.12 119 ARG A O 1
ATOM 931 N N . ASP A 1 120 ? 3.744 -9.029 8.660 1.00 89.25 120 ASP A N 1
ATOM 932 C CA . ASP A 1 120 ? 4.047 -10.460 8.554 1.00 89.25 120 ASP A CA 1
ATOM 933 C C . ASP A 1 120 ? 3.621 -10.993 7.175 1.00 89.25 120 ASP A C 1
ATOM 935 O O . ASP A 1 120 ? 2.506 -10.754 6.711 1.00 89.25 120 ASP A O 1
ATOM 939 N N . THR A 1 121 ? 4.534 -11.680 6.488 1.00 91.31 121 THR A N 1
ATOM 940 C CA . THR A 1 121 ? 4.299 -12.223 5.140 1.00 91.31 121 THR A CA 1
ATOM 941 C C . THR A 1 121 ? 4.031 -13.724 5.130 1.00 91.31 121 THR A C 1
ATOM 943 O O . THR A 1 121 ? 3.569 -14.240 4.119 1.00 91.31 121 THR A O 1
ATOM 946 N N . SER A 1 122 ? 4.301 -14.420 6.236 1.00 94.19 122 SER A N 1
ATOM 947 C CA . SER A 1 122 ? 4.116 -15.869 6.372 1.00 94.19 122 SER A CA 1
ATOM 948 C C . SER A 1 122 ? 2.642 -16.263 6.469 1.00 94.19 122 SER A C 1
ATOM 950 O O . SER A 1 122 ? 2.262 -17.349 6.044 1.00 94.19 122 SER A O 1
ATOM 952 N N . GLN A 1 123 ? 1.812 -15.349 6.973 1.00 92.81 123 GLN A N 1
ATOM 953 C CA . GLN A 1 123 ? 0.378 -15.554 7.178 1.00 92.81 123 GLN A CA 1
ATOM 954 C C . GLN A 1 123 ? -0.480 -15.177 5.958 1.00 92.81 123 GLN A C 1
ATOM 956 O O . GLN A 1 123 ? -1.696 -15.363 5.976 1.00 92.81 123 GLN A O 1
ATOM 961 N N . CYS A 1 124 ? 0.131 -14.634 4.897 1.00 90.12 124 CYS A N 1
ATOM 962 C CA . CYS A 1 124 ? -0.580 -14.090 3.743 1.00 90.12 124 CYS A CA 1
ATOM 963 C C . CYS A 1 124 ? -0.081 -14.663 2.406 1.00 90.12 124 CYS A C 1
ATOM 965 O O . CYS A 1 124 ? 1.060 -15.112 2.301 1.00 90.12 124 CYS A O 1
ATOM 967 N N . PRO A 1 125 ? -0.911 -14.620 1.344 1.00 92.69 125 PRO A N 1
ATOM 968 C CA . PRO A 1 125 ? -0.488 -15.004 0.000 1.00 92.69 125 PRO A CA 1
ATOM 969 C C . PRO A 1 125 ? 0.707 -14.193 -0.526 1.00 92.69 125 PRO A C 1
ATOM 971 O O . PRO A 1 125 ? 1.030 -13.104 -0.047 1.00 92.69 125 PRO A O 1
ATOM 974 N N . GLN A 1 126 ? 1.343 -14.695 -1.587 1.00 92.31 126 GLN A N 1
ATOM 975 C CA . GLN A 1 126 ? 2.470 -14.012 -2.222 1.00 92.31 126 GLN A CA 1
ATOM 976 C C . GLN A 1 126 ? 2.117 -12.568 -2.623 1.00 92.31 126 GLN A C 1
ATOM 978 O O . GLN A 1 126 ? 1.071 -12.299 -3.213 1.00 92.31 126 GLN A O 1
ATOM 983 N N . GLY A 1 127 ? 3.030 -11.639 -2.322 1.00 87.75 127 GLY A N 1
ATOM 984 C CA . GLY A 1 127 ? 2.853 -10.210 -2.603 1.00 87.75 127 GLY A CA 1
ATOM 985 C C . GLY A 1 127 ? 1.977 -9.473 -1.586 1.00 87.75 127 GLY A C 1
ATOM 986 O O . GLY A 1 127 ? 1.782 -8.268 -1.733 1.00 87.75 127 GLY A O 1
ATOM 987 N N . MET A 1 128 ? 1.488 -10.165 -0.553 1.00 89.38 128 MET A N 1
ATOM 988 C CA . MET A 1 128 ? 0.690 -9.597 0.533 1.00 89.38 128 MET A CA 1
ATOM 989 C C . MET A 1 128 ? 1.419 -9.676 1.878 1.00 89.38 128 MET A C 1
ATOM 991 O O . MET A 1 128 ? 2.438 -10.362 2.017 1.00 89.38 128 MET A O 1
ATOM 995 N N . HIS A 1 129 ? 0.898 -8.942 2.854 1.00 87.94 129 HIS A N 1
ATOM 996 C CA . HIS A 1 129 ? 1.288 -9.027 4.255 1.00 87.94 129 HIS A CA 1
ATOM 997 C C . HIS A 1 129 ? 0.095 -8.766 5.179 1.00 87.94 129 HIS A C 1
ATOM 999 O O . HIS A 1 129 ? -0.952 -8.297 4.727 1.00 87.94 129 HIS A O 1
ATOM 1005 N N . VAL A 1 130 ? 0.254 -9.050 6.468 1.00 87.75 130 VAL A N 1
ATOM 1006 C CA . VAL A 1 130 ? -0.739 -8.695 7.483 1.00 87.75 130 VAL A CA 1
ATOM 1007 C C . VAL A 1 130 ? -0.758 -7.177 7.658 1.00 87.75 130 VAL A C 1
ATOM 1009 O O . VAL A 1 130 ? 0.268 -6.561 7.943 1.00 87.75 130 VAL A O 1
ATOM 1012 N N . THR A 1 131 ? -1.927 -6.568 7.510 1.00 84.56 131 THR A N 1
ATOM 1013 C CA . THR A 1 131 ? -2.201 -5.174 7.864 1.00 84.56 131 THR A CA 1
ATOM 1014 C C . THR A 1 131 ? -3.237 -5.122 8.974 1.00 84.56 131 THR A C 1
ATOM 1016 O O . THR A 1 131 ? -4.029 -6.044 9.150 1.00 84.56 131 THR A O 1
ATOM 1019 N N . LEU A 1 132 ? -3.251 -4.012 9.700 1.00 82.25 132 LEU A N 1
ATOM 1020 C CA . LEU A 1 132 ? -4.373 -3.650 10.548 1.00 82.25 132 LEU A CA 1
ATOM 1021 C C . LEU A 1 132 ? -5.511 -3.109 9.664 1.00 82.25 132 LEU A C 1
ATOM 1023 O O . LEU A 1 132 ? -5.249 -2.460 8.648 1.00 82.25 132 LEU A O 1
ATOM 1027 N N . THR A 1 133 ? -6.752 -3.393 10.037 1.00 83.81 133 THR A N 1
ATOM 1028 C CA . THR A 1 133 ? -7.970 -2.844 9.432 1.00 83.81 133 THR A CA 1
ATOM 1029 C C . THR A 1 133 ? -8.645 -1.877 10.394 1.00 83.81 133 THR A C 1
ATOM 1031 O O . THR A 1 133 ? -8.336 -1.796 11.581 1.00 83.81 133 THR A O 1
ATOM 1034 N N . GLU A 1 134 ? -9.595 -1.123 9.873 1.00 81.94 134 GLU A N 1
ATOM 1035 C CA . GLU A 1 134 ? -10.300 -0.051 10.557 1.00 81.94 134 GLU A CA 1
ATOM 1036 C C . GLU A 1 134 ? -11.257 -0.554 11.629 1.00 81.94 134 GLU A C 1
ATOM 1038 O O . GLU A 1 134 ? -11.660 0.235 12.474 1.00 81.94 134 GLU A O 1
ATOM 1043 N N . THR A 1 135 ? -11.559 -1.854 11.648 1.00 84.75 135 THR A N 1
ATOM 1044 C CA . THR A 1 135 ? -12.285 -2.523 12.738 1.00 84.75 135 THR A CA 1
ATOM 1045 C C . THR A 1 135 ? -11.366 -2.970 13.885 1.00 84.75 135 THR A C 1
ATOM 1047 O O . THR A 1 135 ? -11.831 -3.522 14.885 1.00 84.75 135 THR A O 1
ATOM 1050 N N . GLY A 1 136 ? -10.055 -2.729 13.763 1.00 83.38 136 GLY A N 1
ATOM 1051 C CA . GLY A 1 136 ? -9.039 -3.157 14.726 1.00 83.38 136 GLY A CA 1
ATOM 1052 C C . GLY A 1 136 ? -8.540 -4.592 14.521 1.00 83.38 136 GLY A C 1
ATOM 1053 O O . GLY A 1 136 ? -7.704 -5.054 15.294 1.00 83.38 136 GLY A O 1
ATOM 1054 N N . GLU A 1 137 ? -9.022 -5.285 13.487 1.00 86.12 137 GLU A N 1
ATOM 1055 C CA . GLU A 1 137 ? -8.643 -6.664 13.159 1.00 86.12 137 GLU A CA 1
ATOM 1056 C C . GLU A 1 137 ? -7.540 -6.712 12.096 1.00 86.12 137 GLU A C 1
ATOM 1058 O O . GLU A 1 137 ? -7.365 -5.777 11.311 1.00 86.12 137 GLU A O 1
ATOM 1063 N N . GLY A 1 138 ? -6.802 -7.814 12.043 1.00 87.50 138 GLY A N 1
ATOM 1064 C CA . GLY A 1 138 ? -5.834 -8.097 10.995 1.00 87.50 138 GLY A CA 1
ATOM 1065 C C . GLY A 1 138 ? -6.499 -8.556 9.696 1.00 87.50 138 GLY A C 1
ATOM 1066 O O . GLY A 1 138 ? -7.497 -9.274 9.707 1.00 87.50 138 GLY A O 1
ATOM 1067 N N . ALA A 1 139 ? -5.909 -8.199 8.559 1.00 88.38 139 ALA A N 1
ATOM 1068 C CA . ALA A 1 139 ? -6.261 -8.750 7.251 1.00 88.38 139 ALA A CA 1
ATOM 1069 C C . ALA A 1 139 ? -5.031 -8.829 6.340 1.00 88.38 139 ALA A C 1
ATOM 1071 O O . ALA A 1 139 ? -4.038 -8.143 6.570 1.00 88.38 139 ALA A O 1
ATOM 1072 N N . CYS A 1 140 ? -5.100 -9.629 5.276 1.00 88.44 140 CYS A N 1
ATOM 1073 C CA . CYS A 1 140 ? -4.076 -9.609 4.233 1.00 88.44 140 CYS A CA 1
ATOM 1074 C C . CYS A 1 140 ? -4.344 -8.486 3.221 1.00 88.44 140 CYS A C 1
ATOM 1076 O O . CYS A 1 140 ? -5.407 -8.451 2.599 1.00 88.44 140 CYS A O 1
ATOM 1078 N N . ASP A 1 141 ? -3.354 -7.621 3.006 1.00 88.19 141 ASP A N 1
ATOM 1079 C CA . ASP A 1 141 ? -3.359 -6.566 1.980 1.00 88.19 141 ASP A CA 1
ATOM 1080 C C . ASP A 1 141 ? -2.047 -6.608 1.180 1.00 88.19 141 ASP A C 1
ATOM 1082 O O . ASP A 1 141 ? -1.071 -7.253 1.583 1.00 88.19 141 ASP A O 1
ATOM 1086 N N . CYS A 1 142 ? -2.026 -5.972 0.010 1.00 86.44 142 CYS A N 1
ATOM 1087 C CA . CYS A 1 142 ? -0.832 -5.858 -0.814 1.00 86.44 142 CYS A CA 1
ATOM 1088 C C . CYS A 1 142 ? 0.319 -5.219 -0.027 1.00 86.44 142 CYS A C 1
ATOM 1090 O O . CYS A 1 142 ? 0.146 -4.220 0.670 1.00 86.44 142 CYS A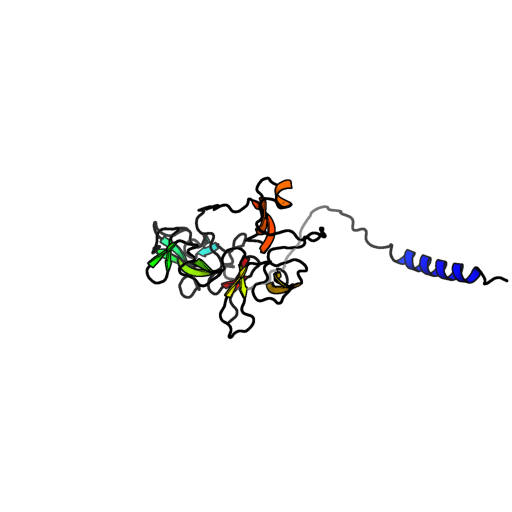 O 1
ATOM 1092 N N . LYS A 1 143 ? 1.525 -5.772 -0.203 1.00 86.25 143 LYS A N 1
ATOM 1093 C CA . LYS A 1 143 ? 2.760 -5.154 0.291 1.00 86.25 143 LYS A CA 1
ATOM 1094 C C . LYS A 1 143 ? 2.897 -3.724 -0.255 1.00 86.25 143 LYS A C 1
ATOM 1096 O O . LYS A 1 143 ? 2.331 -3.409 -1.307 1.00 86.25 143 LYS A O 1
ATOM 1101 N N . PRO A 1 144 ? 3.704 -2.866 0.384 1.00 83.12 144 PRO A N 1
ATOM 1102 C CA . PRO A 1 144 ? 3.972 -1.547 -0.161 1.00 83.12 144 PRO A CA 1
ATOM 1103 C C . PRO A 1 144 ? 4.515 -1.625 -1.593 1.00 83.12 144 PRO A C 1
ATOM 1105 O O . PRO A 1 144 ? 5.153 -2.611 -1.980 1.00 83.12 144 PRO A O 1
ATOM 1108 N N . ALA A 1 145 ? 4.184 -0.618 -2.404 1.00 84.81 145 ALA A N 1
ATOM 1109 C CA . ALA A 1 145 ? 4.466 -0.575 -3.843 1.00 84.81 145 ALA A CA 1
ATOM 1110 C C . ALA A 1 145 ? 3.893 -1.745 -4.681 1.00 84.81 145 ALA A C 1
ATOM 1112 O O . ALA A 1 145 ? 4.239 -1.888 -5.857 1.00 84.81 145 ALA A O 1
ATOM 1113 N N . HIS A 1 146 ? 3.007 -2.574 -4.117 1.00 88.44 146 HIS A N 1
ATOM 1114 C CA . HIS A 1 146 ? 2.260 -3.589 -4.858 1.00 88.44 146 HIS A CA 1
ATOM 1115 C C . HIS A 1 146 ? 0.823 -3.137 -5.108 1.00 88.44 146 HIS A C 1
ATOM 1117 O O . HIS A 1 146 ? 0.253 -2.340 -4.364 1.00 88.44 146 HIS A O 1
ATOM 1123 N N . VAL A 1 147 ? 0.219 -3.678 -6.164 1.00 88.69 147 VAL A N 1
ATOM 1124 C CA . VAL A 1 147 ? -1.163 -3.385 -6.541 1.00 88.69 147 VAL A CA 1
ATOM 1125 C C . VAL A 1 147 ? -1.957 -4.654 -6.790 1.00 88.69 147 VAL A C 1
ATOM 1127 O O . VAL A 1 147 ? -1.428 -5.655 -7.282 1.00 88.69 147 VAL A O 1
ATOM 1130 N N . TYR A 1 148 ? -3.249 -4.585 -6.475 1.00 88.31 148 TYR A N 1
ATOM 1131 C CA . TYR A 1 148 ? -4.196 -5.646 -6.774 1.00 88.31 148 TYR A CA 1
ATOM 1132 C C . TYR A 1 148 ? -4.356 -5.836 -8.284 1.00 88.31 148 TYR A C 1
ATOM 1134 O O . TYR A 1 148 ? -4.548 -4.884 -9.043 1.00 88.31 148 TYR A O 1
ATOM 1142 N N . TRP A 1 149 ? -4.353 -7.094 -8.703 1.00 86.25 149 TRP A N 1
ATOM 1143 C CA . TRP A 1 149 ? -4.663 -7.523 -10.054 1.00 86.25 149 TRP A CA 1
ATOM 1144 C C . TRP A 1 149 ? -5.789 -8.548 -10.027 1.00 86.25 149 TRP A C 1
ATOM 1146 O O . TRP A 1 149 ? -5.650 -9.640 -9.471 1.00 86.25 149 TRP A O 1
ATOM 1156 N N . LYS A 1 150 ? -6.907 -8.170 -10.644 1.00 84.81 150 LYS A N 1
ATOM 1157 C CA . LYS A 1 150 ? -8.111 -8.987 -10.790 1.00 84.81 150 LYS A CA 1
ATOM 1158 C C . LYS A 1 150 ? -8.790 -8.619 -12.117 1.00 84.81 150 LYS A C 1
ATOM 1160 O O . LYS A 1 150 ? -9.697 -7.789 -12.127 1.00 84.81 150 LYS A O 1
ATOM 1165 N N . PRO A 1 151 ? -8.298 -9.132 -13.258 1.00 78.06 151 PRO A N 1
ATOM 1166 C CA . PRO A 1 151 ? -8.764 -8.693 -14.570 1.00 78.06 151 PRO A CA 1
ATOM 1167 C C . PRO A 1 151 ? -10.183 -9.188 -14.870 1.00 78.06 151 PRO A C 1
ATOM 1169 O O . PRO A 1 151 ? -10.891 -8.543 -1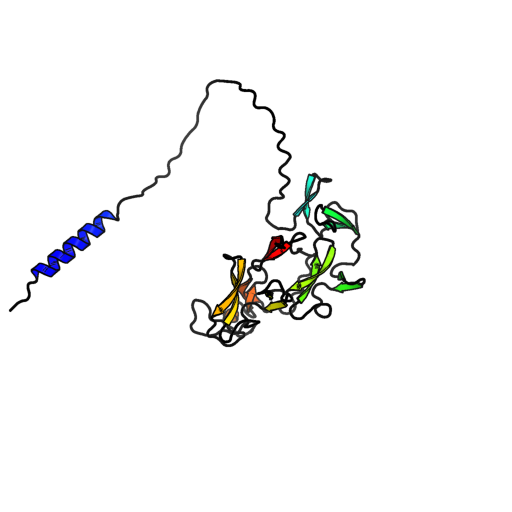5.642 1.00 78.06 151 PRO A O 1
ATOM 1172 N N . LYS A 1 152 ? -10.623 -10.288 -14.241 1.00 81.69 152 LYS A N 1
ATOM 1173 C CA . LYS A 1 152 ? -12.013 -10.753 -14.277 1.00 81.69 152 LYS A CA 1
ATOM 1174 C C . LYS A 1 152 ? -12.602 -10.856 -12.867 1.00 81.69 152 LYS A C 1
ATOM 1176 O O . LYS A 1 152 ? -11.887 -11.238 -11.942 1.00 81.69 152 LYS A O 1
ATOM 1181 N N . PRO A 1 153 ? -13.915 -10.618 -12.685 1.00 81.25 153 PRO A N 1
ATOM 1182 C CA . PRO A 1 153 ? -14.579 -10.755 -11.383 1.00 81.25 153 PRO A CA 1
ATOM 1183 C C . PRO A 1 153 ? -14.417 -12.134 -10.726 1.00 81.25 153 PRO A C 1
ATOM 1185 O O . PRO A 1 153 ? -14.412 -12.229 -9.500 1.00 81.25 153 PRO A O 1
ATOM 1188 N N . THR A 1 154 ? -14.248 -13.177 -11.539 1.00 85.44 154 THR A N 1
ATOM 1189 C CA . THR A 1 154 ? -14.066 -14.573 -11.120 1.00 85.44 154 THR A CA 1
ATOM 1190 C C . THR A 1 154 ? -12.640 -14.914 -10.695 1.00 85.44 154 THR A C 1
ATOM 1192 O O . THR A 1 154 ? -12.418 -15.968 -10.104 1.00 85.44 154 THR A O 1
ATOM 1195 N N . ASP A 1 155 ? -11.660 -14.067 -11.014 1.00 81.44 155 ASP A N 1
ATOM 1196 C CA . ASP A 1 155 ? -10.263 -14.352 -10.703 1.00 81.44 155 ASP A CA 1
ATOM 1197 C C . ASP A 1 155 ? -9.984 -14.120 -9.217 1.00 81.44 155 ASP A C 1
ATOM 1199 O O . ASP A 1 155 ? -10.537 -13.217 -8.587 1.00 81.44 155 ASP A O 1
ATOM 1203 N N . LYS A 1 156 ? -9.074 -14.910 -8.645 1.00 81.62 156 LYS A N 1
ATOM 1204 C CA . LYS A 1 156 ? -8.553 -14.626 -7.306 1.00 81.62 156 LYS A CA 1
ATOM 1205 C C . LYS A 1 156 ? -7.698 -13.364 -7.350 1.00 81.62 156 LYS A C 1
ATOM 1207 O O . LYS A 1 156 ? -6.870 -13.204 -8.247 1.00 81.62 156 LYS A O 1
ATOM 1212 N N . GLU A 1 157 ? -7.873 -12.502 -6.357 1.00 79.88 157 GLU A N 1
ATOM 1213 C CA . GLU A 1 157 ? -7.047 -11.309 -6.195 1.00 79.88 157 GLU A CA 1
ATOM 1214 C C . GLU A 1 157 ? -5.595 -11.694 -5.923 1.00 79.88 157 GLU A C 1
ATOM 1216 O O . GLU A 1 157 ? -5.305 -12.540 -5.077 1.00 79.88 157 GLU A O 1
ATOM 1221 N N . LYS A 1 158 ? -4.679 -11.063 -6.656 1.00 86.75 158 LYS A N 1
ATOM 1222 C CA . LYS A 1 158 ? -3.233 -11.213 -6.478 1.00 86.75 158 LYS A CA 1
ATOM 1223 C C . LYS A 1 158 ? -2.592 -9.839 -6.393 1.00 86.75 158 LYS A C 1
ATOM 1225 O O . LYS A 1 158 ? -3.086 -8.899 -7.011 1.00 86.75 158 LYS A O 1
ATOM 1230 N N . CYS A 1 159 ? -1.487 -9.735 -5.669 1.00 90.31 159 CYS A N 1
ATOM 1231 C CA . CYS A 1 159 ? -0.720 -8.500 -5.561 1.00 90.31 159 CYS A CA 1
ATOM 1232 C C . CYS A 1 159 ? 0.578 -8.622 -6.350 1.00 90.31 159 CYS A C 1
ATOM 1234 O O . CYS A 1 159 ? 1.307 -9.603 -6.205 1.00 90.31 159 CYS A O 1
ATOM 1236 N N . PHE A 1 160 ? 0.875 -7.613 -7.162 1.00 92.56 160 PHE A N 1
ATOM 1237 C CA . PHE A 1 160 ? 2.097 -7.564 -7.959 1.00 92.56 160 PHE A CA 1
ATOM 1238 C C . PHE A 1 160 ? 2.826 -6.238 -7.749 1.00 92.56 160 PHE A C 1
ATOM 1240 O O . PHE A 1 160 ? 2.159 -5.207 -7.634 1.00 92.56 160 PHE A O 1
ATOM 1247 N N . PRO A 1 161 ? 4.168 -6.246 -7.716 1.00 92.50 161 PRO A N 1
ATOM 1248 C CA . PRO A 1 161 ? 4.948 -5.023 -7.606 1.00 92.50 161 PRO A CA 1
ATOM 1249 C C . PRO A 1 161 ? 4.737 -4.136 -8.835 1.00 92.50 161 PRO A C 1
ATOM 1251 O O . PRO A 1 161 ? 4.697 -4.616 -9.973 1.00 92.50 161 PRO A O 1
ATOM 1254 N N . LEU A 1 162 ? 4.615 -2.831 -8.602 1.00 90.75 162 LEU A N 1
ATOM 1255 C CA . LEU A 1 162 ? 4.585 -1.843 -9.672 1.00 90.75 162 LEU A CA 1
ATOM 1256 C C . LEU A 1 162 ? 5.922 -1.775 -10.400 1.00 90.75 162 LEU A C 1
ATOM 1258 O O . LEU A 1 162 ? 6.981 -2.069 -9.850 1.00 90.75 162 LEU A O 1
ATOM 1262 N N . PHE A 1 163 ? 5.849 -1.357 -11.659 1.00 92.75 163 PHE A N 1
ATOM 1263 C CA . PHE A 1 163 ? 6.985 -1.222 -12.561 1.00 92.75 163 PHE A CA 1
ATOM 1264 C C . PHE A 1 163 ? 7.792 -2.521 -12.754 1.00 92.75 163 PHE A C 1
ATOM 1266 O O . PHE A 1 163 ? 8.952 -2.498 -13.161 1.00 92.75 163 PHE A O 1
ATOM 1273 N N . ARG A 1 164 ? 7.148 -3.665 -12.515 1.00 94.31 164 ARG A N 1
ATOM 1274 C CA . ARG A 1 164 ? 7.625 -5.009 -12.852 1.00 94.31 164 ARG A CA 1
ATOM 1275 C C . ARG A 1 164 ? 6.648 -5.663 -13.821 1.00 94.31 164 ARG A C 1
ATOM 1277 O O . ARG A 1 164 ? 5.496 -5.234 -13.928 1.00 94.31 164 ARG A O 1
ATOM 1284 N N . ARG A 1 165 ? 7.084 -6.718 -14.509 1.00 95.00 165 ARG A N 1
ATOM 1285 C CA . ARG A 1 165 ? 6.252 -7.443 -15.481 1.00 95.00 165 ARG A CA 1
ATOM 1286 C C . ARG A 1 165 ? 4.950 -7.947 -14.860 1.00 95.00 165 ARG A C 1
ATOM 1288 O O . ARG A 1 165 ? 3.875 -7.707 -15.401 1.00 95.00 165 ARG A O 1
ATOM 1295 N N . GLY A 1 166 ? 5.036 -8.624 -13.714 1.00 92.94 166 GLY A N 1
ATOM 1296 C CA . GLY A 1 166 ? 3.870 -9.204 -13.045 1.00 92.94 166 GLY A CA 1
ATOM 1297 C C . GLY A 1 166 ? 3.032 -10.068 -14.008 1.00 92.94 166 GLY A C 1
ATOM 1298 O O . GLY A 1 166 ? 3.588 -10.980 -14.619 1.00 92.94 166 GLY A O 1
ATOM 1299 N N . PRO A 1 167 ? 1.722 -9.799 -14.167 1.00 93.25 167 PRO A N 1
ATOM 1300 C CA . PRO A 1 167 ? 0.840 -10.534 -15.074 1.00 93.25 167 PRO A CA 1
ATOM 1301 C C . PRO A 1 167 ? 0.851 -10.008 -16.524 1.00 93.25 167 PRO A C 1
ATOM 1303 O O . PRO A 1 167 ? 0.080 -10.500 -17.348 1.00 93.25 167 PRO A O 1
ATOM 1306 N N . CYS A 1 168 ? 1.647 -8.981 -16.830 1.00 94.06 168 CYS A N 1
ATOM 1307 C CA . CYS A 1 168 ? 1.700 -8.368 -18.155 1.00 94.06 168 CYS A CA 1
ATOM 1308 C C . CYS A 1 168 ? 2.480 -9.222 -19.162 1.00 94.06 168 CYS A C 1
ATOM 1310 O O . CYS A 1 168 ? 3.208 -10.150 -18.794 1.00 94.06 168 CYS A O 1
ATOM 1312 N N . LYS A 1 169 ? 2.318 -8.904 -20.452 1.00 94.31 169 LYS A N 1
ATOM 1313 C CA . LYS A 1 169 ? 3.051 -9.582 -21.526 1.00 94.31 169 LYS A CA 1
ATOM 1314 C C . LYS A 1 169 ? 4.540 -9.233 -21.475 1.00 94.31 169 LYS A C 1
ATOM 1316 O O . LYS A 1 169 ? 4.988 -8.381 -20.709 1.00 94.31 169 LYS A O 1
ATOM 1321 N N . GLU A 1 170 ? 5.325 -9.912 -22.301 1.00 90.69 170 GLU A N 1
ATOM 1322 C CA . GLU A 1 170 ? 6.715 -9.526 -22.516 1.00 90.69 170 GLU A CA 1
ATOM 1323 C C . GLU A 1 170 ? 6.809 -8.073 -23.010 1.00 90.69 170 GLU A C 1
ATOM 1325 O O . GLU A 1 170 ? 5.937 -7.600 -23.740 1.00 90.69 170 GLU A O 1
ATOM 1330 N N . HIS A 1 171 ? 7.845 -7.356 -22.569 1.00 87.69 171 HIS A N 1
ATOM 1331 C CA . HIS A 1 171 ? 8.018 -5.917 -22.811 1.00 87.69 171 HIS A CA 1
ATOM 1332 C C . HIS A 1 171 ? 6.860 -5.045 -22.301 1.00 87.69 171 HIS A C 1
ATOM 1334 O O . HIS A 1 171 ? 6.616 -3.946 -22.808 1.00 87.69 171 HIS A O 1
ATOM 1340 N N . GLU A 1 172 ? 6.143 -5.513 -21.283 1.00 93.12 172 GLU A N 1
ATOM 1341 C CA . GLU A 1 172 ? 5.173 -4.728 -20.538 1.00 93.12 172 GLU A CA 1
ATOM 1342 C C . GLU A 1 172 ? 5.432 -4.834 -19.037 1.00 93.12 172 GLU A C 1
ATOM 1344 O O . GLU A 1 172 ? 6.002 -5.798 -18.528 1.00 93.12 172 GLU A O 1
ATOM 1349 N N . PHE A 1 173 ? 4.988 -3.812 -18.321 1.00 93.94 173 PHE A N 1
ATOM 1350 C CA . PHE A 1 173 ? 5.064 -3.720 -16.872 1.00 93.94 173 PHE A CA 1
ATOM 1351 C C . PHE A 1 173 ? 3.794 -3.110 -16.301 1.00 93.94 173 PHE A C 1
ATOM 1353 O O . PHE A 1 173 ? 3.060 -2.371 -16.971 1.00 93.94 173 PHE A O 1
ATOM 1360 N N . LEU A 1 174 ? 3.533 -3.464 -15.049 1.00 92.75 174 LEU A N 1
ATOM 1361 C CA . LEU A 1 174 ? 2.337 -3.080 -14.334 1.00 92.75 174 LEU A CA 1
ATOM 1362 C C . LEU A 1 174 ? 2.480 -1.657 -13.797 1.00 92.75 174 LEU A C 1
ATOM 1364 O O . LEU A 1 174 ? 3.409 -1.352 -13.052 1.00 92.75 174 LEU A O 1
ATOM 1368 N N . VAL A 1 175 ? 1.540 -0.787 -14.150 1.00 90.69 175 VAL A N 1
ATOM 1369 C CA . VAL A 1 175 ? 1.489 0.589 -13.650 1.00 90.69 175 VAL A CA 1
ATOM 1370 C C . VAL A 1 175 ? 0.115 0.903 -13.088 1.00 90.69 175 VAL A C 1
ATOM 1372 O O . VAL A 1 175 ? -0.904 0.370 -13.538 1.00 90.69 175 VAL A O 1
ATOM 1375 N N . PHE A 1 176 ? 0.071 1.839 -12.148 1.00 86.06 176 PHE A N 1
ATOM 1376 C CA . PHE A 1 176 ? -1.177 2.441 -11.726 1.00 86.06 176 PHE A CA 1
ATOM 1377 C C . PHE A 1 176 ? -1.380 3.807 -12.375 1.00 86.06 176 PHE A C 1
ATOM 1379 O O . PHE A 1 176 ? -0.531 4.692 -12.318 1.00 86.06 176 PHE A O 1
ATOM 1386 N N . SER A 1 177 ? -2.543 3.998 -12.993 1.00 81.06 177 SER A N 1
ATOM 1387 C CA . SER A 1 177 ? -2.942 5.291 -13.536 1.00 81.06 177 SER A CA 1
ATOM 1388 C C . SER A 1 177 ? -3.755 6.054 -12.496 1.00 81.06 177 SER A C 1
ATOM 1390 O O . SER A 1 177 ? -4.903 5.700 -12.241 1.00 81.06 177 SER A O 1
ATOM 1392 N N . LYS A 1 178 ? -3.209 7.153 -11.961 1.00 72.69 178 LYS A N 1
ATOM 1393 C CA . LYS A 1 178 ? -3.942 8.054 -11.051 1.00 72.69 178 LYS A CA 1
ATOM 1394 C C . LYS A 1 178 ? -5.207 8.636 -11.677 1.00 72.69 178 LYS A C 1
ATOM 1396 O O . LYS A 1 178 ? -6.229 8.722 -11.008 1.00 72.69 178 LYS A O 1
ATOM 1401 N N . THR A 1 179 ? -5.164 8.969 -12.967 1.00 75.12 179 THR A N 1
ATOM 1402 C CA . THR A 1 179 ? -6.295 9.564 -13.696 1.00 75.12 179 THR A CA 1
ATOM 1403 C C . THR A 1 179 ? -7.462 8.592 -13.849 1.00 75.12 179 THR A C 1
ATOM 1405 O O . THR A 1 179 ? -8.577 8.882 -13.432 1.00 75.12 179 THR A O 1
ATOM 1408 N N . SER A 1 180 ? -7.211 7.412 -14.425 1.00 76.00 180 SER A N 1
ATOM 1409 C CA . SER A 1 180 ? -8.261 6.400 -14.629 1.00 76.00 180 SER A CA 1
ATOM 1410 C C . SER A 1 180 ? -8.548 5.595 -13.370 1.00 76.00 180 SER A C 1
ATOM 1412 O O . SER A 1 180 ? -9.564 4.906 -13.278 1.00 76.00 180 SER A O 1
ATOM 1414 N N . ARG A 1 181 ? -7.647 5.702 -12.392 1.00 76.75 181 ARG A N 1
ATOM 1415 C CA . ARG A 1 181 ? -7.698 5.022 -11.115 1.00 76.75 181 ARG A CA 1
ATOM 1416 C C . ARG A 1 181 ? -7.719 3.498 -11.250 1.00 76.75 181 ARG A C 1
ATOM 1418 O O . ARG A 1 181 ? -8.385 2.810 -10.476 1.00 76.75 181 ARG A O 1
ATOM 1425 N N . LYS A 1 182 ? -7.012 2.997 -12.260 1.00 81.31 182 LYS A N 1
ATOM 1426 C CA . LYS A 1 182 ? -6.953 1.590 -12.648 1.00 81.31 182 LYS A CA 1
ATOM 1427 C C . LYS A 1 182 ? -5.507 1.141 -12.773 1.00 81.31 182 LYS A C 1
ATOM 1429 O O . LYS A 1 182 ? -4.628 1.910 -13.173 1.00 81.31 182 LYS A O 1
ATOM 1434 N N . VAL A 1 183 ? -5.295 -0.127 -12.456 1.00 87.56 183 VAL A N 1
ATOM 1435 C CA . VAL A 1 183 ? -4.056 -0.840 -12.754 1.00 87.56 183 VAL A CA 1
ATOM 1436 C C . VAL A 1 183 ? -4.108 -1.286 -14.213 1.00 87.56 183 VAL A C 1
ATOM 1438 O O . VAL A 1 183 ? -5.146 -1.758 -14.681 1.00 87.56 183 VAL A O 1
ATOM 1441 N N . ARG A 1 184 ? -3.010 -1.109 -14.947 1.00 89.38 184 ARG A N 1
ATOM 1442 C CA . ARG A 1 184 ? -2.905 -1.521 -16.350 1.00 89.38 184 ARG A CA 1
ATOM 1443 C C . ARG A 1 184 ? -1.487 -1.946 -16.697 1.00 89.38 184 ARG A C 1
ATOM 1445 O O . ARG A 1 184 ? -0.530 -1.480 -16.083 1.00 89.38 184 ARG A O 1
ATOM 1452 N N . CYS A 1 185 ? -1.371 -2.768 -17.728 1.00 92.81 185 CYS A N 1
ATOM 1453 C CA . CYS A 1 185 ? -0.100 -3.017 -18.388 1.00 92.81 185 CYS A CA 1
ATOM 1454 C C . CYS A 1 185 ? 0.216 -1.854 -19.330 1.00 92.81 185 CYS A C 1
ATOM 1456 O O . CYS A 1 185 ? -0.674 -1.305 -19.986 1.00 92.81 185 CYS A O 1
ATOM 1458 N N . THR A 1 186 ? 1.476 -1.444 -19.360 1.00 91.69 186 THR A N 1
ATOM 1459 C CA . THR A 1 186 ? 1.981 -0.466 -20.325 1.00 91.69 186 THR A CA 1
ATOM 1460 C C . THR A 1 186 ? 3.303 -0.960 -20.889 1.00 91.69 186 THR A C 1
ATOM 1462 O O . THR A 1 186 ? 3.962 -1.793 -20.278 1.00 91.69 186 THR A O 1
ATOM 1465 N N . HIS A 1 187 ? 3.688 -0.478 -22.065 1.00 92.12 187 HIS A N 1
ATOM 1466 C CA . HIS A 1 187 ? 4.903 -0.936 -22.730 1.00 92.12 187 HIS A CA 1
ATOM 1467 C C . HIS A 1 187 ? 6.173 -0.464 -22.002 1.00 92.12 187 HIS A C 1
ATOM 1469 O O . HIS A 1 187 ? 6.285 0.715 -21.657 1.00 92.12 187 HIS A O 1
ATOM 1475 N N . ASN A 1 188 ? 7.133 -1.373 -21.819 1.00 87.88 188 ASN A N 1
ATOM 1476 C CA . ASN A 1 188 ? 8.486 -1.117 -21.335 1.00 87.88 188 ASN A CA 1
ATOM 1477 C C . ASN A 1 188 ? 9.498 -1.752 -22.290 1.00 87.88 188 ASN A C 1
ATOM 1479 O O . ASN A 1 188 ? 9.498 -2.964 -22.485 1.00 87.88 188 ASN A O 1
ATOM 1483 N N . ARG A 1 189 ? 10.395 -0.943 -22.855 1.00 87.06 189 ARG A N 1
ATOM 1484 C CA . ARG A 1 189 ? 11.476 -1.443 -23.723 1.00 87.06 189 ARG A CA 1
ATOM 1485 C C . ARG A 1 189 ? 12.681 -1.970 -22.943 1.00 87.06 189 ARG A C 1
ATOM 1487 O O . ARG A 1 189 ? 13.626 -2.450 -23.555 1.00 87.06 189 ARG A O 1
ATOM 1494 N N . CYS A 1 190 ? 12.659 -1.857 -21.620 1.00 89.81 190 CYS A N 1
ATOM 1495 C CA . CYS A 1 190 ? 13.720 -2.344 -20.754 1.00 89.81 190 CYS A CA 1
ATOM 1496 C C . CYS A 1 190 ? 13.438 -3.770 -20.253 1.00 89.81 190 CYS A C 1
ATOM 1498 O O . CYS A 1 190 ? 12.271 -4.167 -20.178 1.00 89.81 190 CYS A O 1
ATOM 1500 N N . PRO A 1 191 ? 14.486 -4.533 -19.881 1.00 91.19 191 PRO A N 1
ATOM 1501 C CA . PRO A 1 191 ? 14.329 -5.793 -19.159 1.00 91.19 191 PRO A CA 1
ATOM 1502 C C . PRO A 1 191 ? 13.501 -5.630 -17.875 1.00 91.19 191 PRO A C 1
ATOM 1504 O O . PRO A 1 191 ? 13.430 -4.539 -17.304 1.00 91.19 191 PRO A O 1
ATOM 1507 N N . ASP A 1 192 ? 12.891 -6.720 -17.398 1.00 91.50 192 ASP A N 1
ATOM 1508 C CA . ASP A 1 192 ? 12.121 -6.687 -16.151 1.00 91.50 192 ASP A CA 1
ATOM 1509 C C . ASP A 1 192 ? 12.994 -6.225 -14.972 1.00 91.50 192 ASP A C 1
ATOM 1511 O O . ASP A 1 192 ? 14.155 -6.612 -14.839 1.00 91.50 192 ASP A O 1
ATOM 1515 N N . GLY A 1 193 ? 12.433 -5.365 -14.122 1.00 88.31 193 GLY A N 1
ATOM 1516 C CA . GLY A 1 193 ? 13.176 -4.695 -13.054 1.00 88.31 193 GLY A CA 1
ATOM 1517 C C . GLY A 1 193 ? 13.969 -3.462 -13.470 1.00 88.31 193 GLY A C 1
ATOM 1518 O O . GLY A 1 193 ? 14.636 -2.873 -12.622 1.00 88.31 193 GLY A O 1
ATOM 1519 N N . GLN A 1 194 ? 13.879 -3.044 -14.731 1.00 91.25 194 GLN A N 1
ATOM 1520 C CA . GLN A 1 194 ? 14.477 -1.807 -15.213 1.00 91.25 194 GLN A CA 1
ATOM 1521 C C . GLN A 1 194 ? 13.425 -0.908 -15.852 1.00 91.25 194 GLN A C 1
ATOM 1523 O O . GLN A 1 194 ? 12.439 -1.370 -16.429 1.00 91.25 194 GLN A O 1
ATOM 1528 N N . VAL A 1 195 ? 13.649 0.397 -15.783 1.00 89.88 195 VAL A N 1
ATOM 1529 C CA . VAL A 1 195 ? 12.741 1.406 -16.328 1.00 89.88 195 VAL A CA 1
ATOM 1530 C C . VAL A 1 195 ? 13.514 2.460 -17.099 1.00 89.88 195 VAL A C 1
ATOM 1532 O O . VAL A 1 195 ? 14.682 2.725 -16.824 1.00 89.88 195 VAL A O 1
ATOM 1535 N N . LYS A 1 196 ? 12.838 3.085 -18.061 1.00 85.19 196 LYS A N 1
ATOM 1536 C CA . LYS A 1 196 ? 13.367 4.209 -18.830 1.00 85.19 196 LYS A CA 1
ATOM 1537 C C . LYS A 1 196 ? 12.751 5.518 -18.315 1.00 85.19 196 LYS A C 1
ATOM 1539 O O . LYS A 1 196 ? 11.562 5.750 -18.555 1.00 85.19 196 LYS A O 1
ATOM 1544 N N . PRO A 1 197 ? 13.490 6.378 -17.589 1.00 71.38 197 PRO A N 1
ATOM 1545 C CA . PRO A 1 197 ? 12.989 7.690 -17.193 1.00 71.38 197 PRO A CA 1
ATOM 1546 C C . PRO A 1 197 ? 12.652 8.547 -18.414 1.00 71.38 197 PRO A C 1
ATOM 1548 O O . PRO A 1 197 ? 13.290 8.433 -19.456 1.00 71.38 197 PRO A O 1
ATOM 1551 N N . ARG A 1 198 ? 11.707 9.485 -18.268 1.00 66.62 198 ARG A N 1
ATOM 1552 C CA . ARG A 1 198 ? 11.216 10.340 -19.372 1.00 66.62 198 ARG A CA 1
ATOM 1553 C C . ARG A 1 198 ? 12.298 11.122 -20.135 1.00 66.62 198 ARG A C 1
ATOM 1555 O O . ARG A 1 198 ? 12.009 11.599 -21.224 1.00 66.62 198 ARG A O 1
ATOM 1562 N N . ARG A 1 199 ? 13.494 11.302 -19.566 1.00 65.81 199 ARG A N 1
ATOM 1563 C CA . ARG A 1 199 ? 14.591 12.108 -20.136 1.00 65.81 199 ARG A CA 1
ATOM 1564 C C . ARG A 1 199 ? 15.866 11.314 -20.437 1.00 65.81 199 ARG A C 1
ATOM 1566 O O . ARG A 1 199 ? 16.880 11.927 -20.736 1.00 65.81 199 ARG A O 1
ATOM 1573 N N . SER A 1 200 ? 15.843 9.989 -20.307 1.00 70.19 200 SER A N 1
ATOM 1574 C CA . SER A 1 200 ? 17.033 9.163 -20.520 1.00 70.19 200 SER A CA 1
ATOM 1575 C C . SER A 1 200 ? 16.760 8.096 -21.562 1.00 70.19 200 SER A C 1
ATOM 1577 O O . SER A 1 200 ? 15.694 7.482 -21.546 1.00 70.19 200 SER A O 1
ATOM 1579 N N . ASP A 1 201 ? 17.734 7.852 -22.438 1.00 78.31 201 ASP A N 1
ATOM 1580 C CA . ASP A 1 201 ? 17.702 6.714 -23.353 1.00 78.31 201 ASP A CA 1
ATOM 1581 C C . ASP A 1 201 ? 18.114 5.385 -22.703 1.00 78.31 201 ASP A C 1
ATOM 1583 O O . ASP A 1 201 ? 17.888 4.319 -23.276 1.00 78.31 201 ASP A O 1
ATOM 1587 N N . GLN A 1 202 ? 18.628 5.441 -21.474 1.00 86.62 202 GLN A N 1
ATOM 1588 C CA . GLN A 1 202 ? 19.176 4.309 -20.740 1.00 86.62 202 GLN A CA 1
ATOM 1589 C C . GLN A 1 202 ? 18.126 3.608 -19.868 1.00 86.62 202 GLN A C 1
ATOM 1591 O O . GLN A 1 202 ? 17.329 4.250 -19.178 1.00 86.62 202 GLN A O 1
ATOM 1596 N N . CYS A 1 203 ? 18.174 2.275 -19.857 1.00 90.12 203 CYS A N 1
ATOM 1597 C CA . CYS A 1 203 ? 17.446 1.457 -18.895 1.00 90.12 203 CYS A CA 1
ATOM 1598 C C . CYS A 1 203 ? 18.151 1.491 -17.539 1.00 90.12 203 CYS A C 1
ATOM 1600 O O . CYS A 1 203 ? 19.342 1.198 -17.440 1.00 90.12 203 CYS A O 1
ATOM 1602 N N . ILE A 1 204 ? 17.411 1.872 -16.502 1.00 88.94 204 ILE A N 1
ATOM 1603 C CA . ILE A 1 204 ? 17.927 2.031 -15.145 1.00 88.94 204 ILE A CA 1
ATOM 1604 C C . ILE A 1 204 ? 17.284 0.975 -14.249 1.00 88.94 204 ILE A C 1
ATOM 1606 O O . ILE A 1 204 ? 16.052 0.865 -14.244 1.00 88.94 204 ILE A O 1
ATOM 1610 N N . PRO A 1 205 ? 18.081 0.199 -13.497 1.00 90.50 205 PRO A N 1
ATOM 1611 C CA . PRO A 1 205 ? 17.548 -0.796 -12.585 1.00 90.50 205 PRO A CA 1
ATOM 1612 C C . PRO A 1 205 ? 16.863 -0.144 -11.384 1.00 90.50 205 PRO A C 1
ATOM 1614 O O . PRO A 1 205 ? 17.326 0.863 -10.842 1.00 90.50 205 PRO A O 1
ATOM 1617 N N . LEU A 1 206 ? 15.741 -0.735 -10.979 1.00 90.31 206 LEU A N 1
ATOM 1618 C CA . LEU A 1 206 ? 15.050 -0.382 -9.746 1.00 90.31 206 LEU A CA 1
ATOM 1619 C C . LEU A 1 206 ? 15.814 -0.928 -8.536 1.00 90.31 206 LEU A C 1
ATOM 1621 O O . LEU A 1 206 ? 16.481 -1.961 -8.621 1.00 90.31 206 LEU A O 1
ATOM 1625 N N . ASP A 1 207 ? 15.697 -0.227 -7.411 1.00 88.31 207 ASP A N 1
ATOM 1626 C CA . ASP A 1 207 ? 16.170 -0.648 -6.089 1.00 88.31 207 ASP A CA 1
ATOM 1627 C C . ASP A 1 207 ? 17.675 -0.989 -6.039 1.00 88.31 207 ASP A C 1
ATOM 1629 O O . ASP A 1 207 ? 18.115 -1.813 -5.241 1.00 88.31 207 ASP A O 1
ATOM 1633 N N . THR A 1 208 ? 18.478 -0.354 -6.903 1.00 87.00 208 THR A N 1
ATOM 1634 C CA . THR A 1 208 ? 19.925 -0.602 -7.025 1.00 87.00 208 THR A CA 1
ATOM 1635 C C . THR A 1 208 ? 20.746 0.587 -6.494 1.00 87.00 208 THR A C 1
ATOM 1637 O O . THR A 1 208 ? 20.570 1.695 -7.014 1.00 87.00 208 THR A O 1
ATOM 1640 N N . PRO A 1 209 ? 21.643 0.384 -5.499 1.00 79.75 209 PRO A N 1
ATOM 1641 C CA . PRO A 1 209 ? 22.438 1.437 -4.841 1.00 79.75 209 PRO A CA 1
ATOM 1642 C C . PRO A 1 209 ? 23.298 2.284 -5.777 1.00 79.75 209 PRO A C 1
ATOM 1644 O O . PRO A 1 209 ? 23.375 3.493 -5.600 1.00 79.75 209 PRO A O 1
ATOM 1647 N N . ASP A 1 210 ? 23.888 1.676 -6.804 1.00 76.19 210 ASP A N 1
ATOM 1648 C CA . ASP A 1 210 ? 24.820 2.351 -7.720 1.00 76.19 210 ASP A CA 1
ATOM 1649 C C . ASP A 1 210 ? 24.118 2.987 -8.934 1.00 76.19 210 ASP A C 1
ATOM 1651 O O . ASP A 1 210 ? 24.716 3.229 -9.983 1.00 76.19 210 ASP A O 1
ATOM 1655 N N . GLY A 1 211 ? 22.811 3.233 -8.811 1.00 80.06 211 GLY A N 1
ATOM 1656 C CA . GLY A 1 211 ? 22.001 3.859 -9.847 1.00 80.06 211 GLY A CA 1
ATOM 1657 C C . GLY A 1 211 ? 22.191 5.381 -9.947 1.00 80.06 211 GLY A C 1
ATOM 1658 O O . GLY A 1 211 ? 22.840 6.010 -9.110 1.00 80.06 211 GLY A O 1
ATOM 1659 N N . PRO A 1 212 ? 21.535 6.031 -10.926 1.00 83.31 212 PRO A N 1
ATOM 1660 C CA . PRO A 1 212 ? 21.612 7.481 -11.136 1.00 83.31 212 PRO A CA 1
ATOM 1661 C C . PRO A 1 212 ? 21.039 8.304 -9.974 1.00 83.31 212 PRO A C 1
ATOM 1663 O O . PRO A 1 212 ? 21.234 9.510 -9.934 1.00 83.31 212 PRO A O 1
ATOM 1666 N N . CYS A 1 213 ? 20.327 7.680 -9.034 1.00 87.50 213 CYS A N 1
ATOM 1667 C CA . CYS A 1 213 ? 19.873 8.350 -7.819 1.00 87.50 213 CYS A CA 1
ATOM 1668 C C . CYS A 1 213 ? 21.017 8.594 -6.824 1.00 87.50 213 CYS A C 1
ATOM 1670 O O . CYS A 1 213 ? 20.984 9.589 -6.106 1.00 87.50 213 CYS A O 1
ATOM 1672 N N . ASN A 1 214 ? 22.072 7.773 -6.830 1.00 83.12 214 ASN A N 1
ATOM 1673 C CA . ASN A 1 214 ? 23.195 7.917 -5.901 1.00 83.12 214 ASN A CA 1
ATOM 1674 C C . ASN A 1 214 ? 23.920 9.268 -6.051 1.00 83.12 214 ASN A C 1
ATOM 1676 O O . ASN A 1 214 ? 24.446 9.807 -5.082 1.00 83.12 214 ASN A O 1
ATOM 1680 N N . THR A 1 215 ? 23.906 9.846 -7.259 1.00 83.56 215 THR A N 1
ATOM 1681 C CA . THR A 1 215 ? 24.467 11.181 -7.532 1.00 83.56 215 THR A CA 1
ATOM 1682 C C . THR A 1 215 ? 23.593 12.318 -7.002 1.00 83.56 215 THR A C 1
ATOM 1684 O O . THR A 1 215 ? 24.096 13.415 -6.776 1.00 83.56 215 THR A O 1
ATOM 1687 N N . ILE A 1 216 ? 22.295 12.069 -6.796 1.00 84.00 216 ILE A N 1
ATOM 1688 C CA . ILE A 1 216 ? 21.348 13.029 -6.215 1.00 84.00 216 ILE A CA 1
ATOM 1689 C C . ILE A 1 216 ? 21.460 12.994 -4.692 1.00 84.00 216 ILE A C 1
ATOM 1691 O O . ILE A 1 216 ? 21.572 14.033 -4.047 1.00 84.00 216 ILE A O 1
ATOM 1695 N N . GLN A 1 217 ? 21.432 11.792 -4.116 1.00 84.00 217 GLN A N 1
ATOM 1696 C CA . GLN A 1 217 ? 21.606 11.576 -2.688 1.00 84.00 217 GLN A CA 1
ATOM 1697 C C . GLN A 1 217 ? 22.393 10.277 -2.467 1.00 84.00 217 GLN A C 1
ATOM 1699 O O . GLN A 1 217 ? 21.928 9.222 -2.914 1.00 84.00 217 GLN A O 1
ATOM 1704 N N . PRO A 1 218 ? 23.534 10.321 -1.751 1.00 85.44 218 PRO A N 1
ATOM 1705 C CA . PRO A 1 218 ? 24.319 9.128 -1.458 1.00 85.44 218 PRO A CA 1
ATOM 1706 C C . PRO A 1 218 ? 23.478 8.036 -0.788 1.00 85.44 218 PRO A C 1
ATOM 1708 O O . PRO A 1 218 ? 22.760 8.296 0.181 1.00 85.44 218 PRO A O 1
ATOM 1711 N N . GLY A 1 219 ? 23.552 6.816 -1.320 1.00 83.19 219 GLY A N 1
ATOM 1712 C CA . GLY A 1 219 ? 22.786 5.662 -0.843 1.00 83.19 219 GLY A CA 1
ATOM 1713 C C . GLY A 1 219 ? 21.302 5.670 -1.230 1.00 83.19 219 GLY A C 1
ATOM 1714 O O . GLY A 1 219 ? 20.531 4.861 -0.707 1.00 83.19 219 GLY A O 1
ATOM 1715 N N . SER A 1 220 ? 20.872 6.575 -2.114 1.00 88.25 220 SER A N 1
ATOM 1716 C CA . SER A 1 220 ? 19.516 6.559 -2.665 1.00 88.25 220 SER A CA 1
ATOM 1717 C C . SER A 1 220 ? 19.417 5.722 -3.938 1.00 88.25 220 SER A C 1
ATOM 1719 O O . SER A 1 220 ? 20.342 5.645 -4.745 1.00 88.25 220 SER A O 1
ATOM 1721 N N . VAL A 1 221 ? 18.257 5.100 -4.120 1.00 90.44 221 VAL A N 1
ATOM 1722 C CA . VAL A 1 221 ? 17.936 4.202 -5.229 1.00 90.44 221 VAL A CA 1
ATOM 1723 C C . VAL A 1 221 ? 16.706 4.703 -5.964 1.00 90.44 221 VAL A C 1
ATOM 1725 O O . VAL A 1 221 ? 15.862 5.399 -5.392 1.00 90.44 221 VAL A O 1
ATOM 1728 N N . LEU A 1 222 ? 16.590 4.335 -7.240 1.00 90.88 222 LEU A N 1
ATOM 1729 C CA . LEU A 1 222 ? 15.350 4.531 -7.979 1.00 90.88 222 LEU A CA 1
ATOM 1730 C C . LEU A 1 222 ? 14.342 3.487 -7.500 1.00 90.88 222 LEU A C 1
ATOM 1732 O O . LEU A 1 222 ? 14.522 2.302 -7.763 1.00 90.88 222 LEU A O 1
ATOM 1736 N N . THR A 1 223 ? 13.294 3.919 -6.811 1.00 89.62 223 THR A N 1
ATOM 1737 C CA . THR A 1 223 ? 12.277 3.028 -6.248 1.00 89.62 223 THR A CA 1
ATOM 1738 C C . THR A 1 223 ? 10.876 3.570 -6.507 1.00 89.62 223 THR A C 1
ATOM 1740 O O . THR A 1 223 ? 10.695 4.615 -7.139 1.00 89.62 223 THR A O 1
ATOM 1743 N N . VAL A 1 224 ? 9.871 2.824 -6.064 1.00 86.75 224 VAL A N 1
ATOM 1744 C CA . VAL A 1 224 ? 8.469 3.218 -6.141 1.00 86.75 224 VAL A CA 1
ATOM 1745 C C . VAL A 1 224 ? 8.082 3.878 -4.829 1.00 86.75 224 VAL A C 1
ATOM 1747 O O . VAL A 1 224 ? 8.178 3.276 -3.762 1.00 86.75 224 VAL A O 1
ATOM 1750 N N . ASN A 1 225 ? 7.582 5.102 -4.905 1.00 84.88 225 ASN A N 1
ATOM 1751 C CA . ASN A 1 225 ? 7.000 5.765 -3.755 1.00 84.88 225 ASN A CA 1
ATOM 1752 C C . ASN A 1 225 ? 5.728 5.020 -3.323 1.00 84.88 225 ASN A C 1
ATOM 1754 O O . ASN A 1 225 ? 4.767 4.939 -4.085 1.00 84.88 225 ASN A O 1
ATOM 1758 N N . GLU A 1 226 ? 5.697 4.508 -2.096 1.00 79.56 226 GLU A N 1
ATOM 1759 C CA . GLU A 1 226 ? 4.582 3.696 -1.585 1.00 79.56 226 GLU A CA 1
ATOM 1760 C C . GLU A 1 226 ? 3.253 4.468 -1.495 1.00 79.56 226 GLU A C 1
ATOM 1762 O O . GLU A 1 226 ? 2.179 3.869 -1.545 1.00 79.56 226 GLU A O 1
ATOM 1767 N N . THR A 1 227 ? 3.316 5.799 -1.393 1.00 72.75 227 THR A N 1
ATOM 1768 C CA . THR A 1 227 ? 2.142 6.674 -1.295 1.00 72.75 227 THR A CA 1
ATOM 1769 C C . THR A 1 227 ? 1.669 7.121 -2.671 1.00 72.75 227 THR A C 1
ATOM 1771 O O . THR A 1 227 ? 0.485 7.026 -2.990 1.00 72.75 227 THR A O 1
ATOM 1774 N N . THR A 1 228 ? 2.581 7.634 -3.501 1.00 76.88 228 THR A N 1
ATOM 1775 C CA . THR A 1 228 ? 2.223 8.192 -4.812 1.00 76.88 228 THR A CA 1
ATOM 1776 C C . THR A 1 228 ? 2.175 7.139 -5.911 1.00 76.88 228 THR A C 1
ATOM 1778 O O . THR A 1 228 ? 1.597 7.414 -6.962 1.00 76.88 228 THR A O 1
ATOM 1781 N N . MET A 1 229 ? 2.743 5.952 -5.677 1.00 82.56 229 MET A N 1
ATOM 1782 C CA . MET A 1 229 ? 2.838 4.841 -6.631 1.00 82.56 229 MET A CA 1
ATOM 1783 C C . MET A 1 229 ? 3.547 5.235 -7.938 1.00 82.56 229 MET A C 1
ATOM 1785 O O . MET A 1 229 ? 3.294 4.686 -9.011 1.00 82.56 229 MET A O 1
ATOM 1789 N N . GLU A 1 230 ? 4.448 6.211 -7.841 1.00 86.00 230 GLU A N 1
ATOM 1790 C CA . GLU A 1 230 ? 5.291 6.722 -8.920 1.00 86.00 230 GLU A CA 1
ATOM 1791 C C . GLU A 1 230 ? 6.762 6.450 -8.614 1.00 86.00 230 GLU A C 1
ATOM 1793 O O . GLU A 1 230 ? 7.142 6.237 -7.466 1.00 86.00 230 GLU A O 1
ATOM 1798 N N . LEU A 1 231 ? 7.596 6.484 -9.650 1.00 87.94 231 LEU A N 1
ATOM 1799 C CA . LEU A 1 231 ? 9.039 6.351 -9.498 1.00 87.94 231 LEU A CA 1
ATOM 1800 C C . LEU A 1 231 ? 9.644 7.620 -8.893 1.00 87.94 231 LEU A C 1
ATOM 1802 O O . LEU A 1 231 ? 9.377 8.725 -9.374 1.00 87.94 231 LEU A O 1
ATOM 1806 N N . ASN A 1 232 ? 10.514 7.460 -7.902 1.00 88.00 232 ASN A N 1
ATOM 1807 C CA . ASN A 1 232 ? 11.318 8.539 -7.337 1.00 88.00 232 ASN A CA 1
ATOM 1808 C C . ASN A 1 232 ? 12.682 8.024 -6.859 1.00 88.00 232 ASN A C 1
ATOM 1810 O O . ASN A 1 232 ? 12.881 6.828 -6.655 1.00 88.00 232 ASN A O 1
ATOM 1814 N N . CYS A 1 233 ? 13.623 8.944 -6.651 1.00 89.44 233 CYS A N 1
ATOM 1815 C CA . CYS A 1 233 ? 14.818 8.643 -5.874 1.00 89.44 233 CYS A CA 1
ATOM 1816 C C . CYS A 1 233 ? 14.472 8.742 -4.387 1.00 89.44 233 CYS A C 1
ATOM 1818 O O . CYS A 1 233 ? 13.919 9.752 -3.943 1.00 89.44 233 CYS A O 1
ATOM 1820 N N . ALA A 1 234 ? 14.773 7.692 -3.632 1.00 86.88 234 ALA A N 1
ATOM 1821 C CA . ALA A 1 234 ? 14.612 7.655 -2.183 1.00 86.88 234 ALA A CA 1
ATOM 1822 C C . ALA A 1 234 ? 15.781 6.885 -1.562 1.00 86.88 234 ALA A C 1
ATOM 1824 O O . ALA A 1 234 ? 16.389 6.067 -2.256 1.00 86.88 234 ALA A O 1
ATOM 1825 N N . PRO A 1 235 ? 16.115 7.111 -0.278 1.00 84.81 235 PRO A N 1
ATOM 1826 C CA . PRO A 1 235 ? 17.081 6.272 0.421 1.00 84.81 235 PRO A CA 1
ATOM 1827 C C . PRO A 1 235 ? 16.744 4.799 0.196 1.00 84.81 235 PRO A C 1
ATOM 1829 O O . PRO A 1 235 ? 15.568 4.438 0.297 1.00 84.81 235 PRO A O 1
ATOM 1832 N N . ALA A 1 236 ? 17.748 3.963 -0.101 1.00 74.25 236 ALA A N 1
ATOM 1833 C CA . ALA A 1 236 ? 17.551 2.519 -0.104 1.00 74.25 236 ALA A CA 1
ATOM 1834 C C . ALA A 1 236 ? 16.837 2.161 1.200 1.00 74.25 236 ALA A C 1
ATOM 1836 O O . ALA A 1 236 ? 17.321 2.510 2.282 1.00 74.25 236 ALA A O 1
ATOM 1837 N N . LEU A 1 237 ? 15.650 1.561 1.100 1.00 63.78 237 LEU A N 1
ATOM 1838 C CA . LEU A 1 237 ? 14.864 1.153 2.258 1.00 63.78 237 LEU A CA 1
ATOM 1839 C C . LEU A 1 237 ? 15.582 -0.021 2.940 1.00 63.78 237 LEU A C 1
ATOM 1841 O O . LEU A 1 237 ? 15.141 -1.161 2.887 1.00 63.78 237 LEU A O 1
ATOM 1845 N N . GLY A 1 238 ? 16.722 0.241 3.576 1.00 47.56 238 GLY A N 1
ATOM 1846 C CA . GLY A 1 238 ? 17.308 -0.662 4.547 1.00 47.56 238 GLY A CA 1
ATOM 1847 C C . GLY A 1 238 ? 16.423 -0.605 5.776 1.00 47.56 238 GLY A C 1
ATOM 1848 O O . GLY A 1 238 ? 16.473 0.404 6.467 1.00 47.56 238 GLY A O 1
ATOM 1849 N N . ASN A 1 239 ? 15.573 -1.621 5.980 1.00 37.62 239 ASN A N 1
ATOM 1850 C CA . ASN A 1 239 ? 14.756 -1.861 7.179 1.00 37.62 239 ASN A CA 1
ATOM 1851 C C . ASN A 1 239 ? 14.421 -0.596 7.993 1.00 37.62 239 ASN A C 1
ATOM 1853 O O . ASN A 1 239 ? 14.657 -0.539 9.201 1.00 37.62 239 ASN A O 1
ATOM 1857 N N . ARG A 1 240 ? 13.879 0.450 7.356 1.00 40.38 240 ARG A N 1
ATOM 1858 C CA . ARG A 1 240 ? 13.411 1.626 8.091 1.00 40.38 240 ARG A CA 1
ATOM 1859 C C . ARG A 1 240 ? 12.053 1.276 8.675 1.00 40.38 240 ARG A C 1
ATOM 1861 O O . ARG A 1 240 ? 11.001 1.591 8.128 1.00 40.38 240 ARG A O 1
ATOM 1868 N N . HIS A 1 241 ? 12.124 0.577 9.803 1.00 42.62 241 HIS A N 1
ATOM 1869 C CA . HIS A 1 241 ? 11.075 0.462 10.799 1.00 42.62 241 HIS A CA 1
ATOM 1870 C C . HIS A 1 241 ? 10.811 1.853 11.376 1.00 42.62 241 HIS A C 1
ATOM 1872 O O . HIS A 1 241 ? 11.270 2.184 12.465 1.00 42.62 241 HIS A O 1
ATOM 1878 N N . ILE A 1 242 ? 10.077 2.690 10.648 1.00 37.47 242 ILE A N 1
ATOM 1879 C CA . ILE A 1 242 ? 9.388 3.799 11.298 1.00 37.47 242 ILE A CA 1
ATOM 1880 C C . ILE A 1 242 ? 8.162 3.164 11.952 1.00 37.47 242 ILE A C 1
ATOM 1882 O O . ILE A 1 242 ? 7.138 2.922 11.315 1.00 37.47 242 ILE A O 1
ATOM 1886 N N . ILE A 1 243 ? 8.349 2.763 13.212 1.00 42.94 243 ILE A N 1
ATOM 1887 C CA . ILE A 1 243 ? 7.284 2.399 14.145 1.00 42.94 243 ILE A CA 1
ATOM 1888 C C . ILE A 1 243 ? 6.657 3.722 14.594 1.00 42.94 243 ILE A C 1
ATOM 1890 O O . ILE A 1 243 ? 6.864 4.183 15.710 1.00 42.94 243 ILE A O 1
ATOM 1894 N N . GLU A 1 244 ? 5.935 4.370 13.690 1.00 35.09 244 GLU A N 1
ATOM 1895 C CA . GLU A 1 244 ? 4.871 5.278 14.097 1.00 35.09 244 GLU A CA 1
ATOM 1896 C C . GLU A 1 244 ? 3.576 4.461 14.118 1.00 35.09 244 GLU A C 1
ATOM 1898 O O . GLU A 1 244 ? 3.381 3.553 13.304 1.00 35.09 244 GLU A O 1
ATOM 1903 N N . ALA A 1 245 ? 2.740 4.720 15.124 1.00 42.19 245 ALA A N 1
ATOM 1904 C CA . ALA A 1 245 ? 1.432 4.100 15.319 1.00 42.19 245 ALA A CA 1
ATOM 1905 C C . ALA A 1 245 ? 0.607 4.079 14.008 1.00 42.19 245 ALA A C 1
ATOM 1907 O O . ALA A 1 245 ? 0.837 4.903 13.120 1.00 42.19 245 ALA A O 1
ATOM 1908 N N . PRO A 1 246 ? -0.327 3.126 13.841 1.00 41.28 246 PRO A N 1
ATOM 1909 C CA . PRO A 1 246 ? -0.838 2.753 12.531 1.00 41.28 246 PRO A CA 1
ATOM 1910 C C . PRO A 1 246 ? -1.631 3.897 11.894 1.00 41.28 246 PRO A C 1
ATOM 1912 O O . PRO A 1 246 ? -2.790 4.130 12.220 1.00 41.28 246 PRO A O 1
ATOM 1915 N N . LEU A 1 247 ? -1.019 4.568 10.918 1.00 42.25 247 LEU A N 1
ATOM 1916 C CA . LEU A 1 247 ? -1.732 5.358 9.925 1.00 42.25 247 LEU A CA 1
ATOM 1917 C C . LEU A 1 247 ? -2.615 4.399 9.121 1.00 42.25 247 LEU A C 1
ATOM 1919 O O . LEU A 1 247 ? -2.160 3.827 8.127 1.00 42.25 247 LEU A O 1
ATOM 1923 N N . LEU A 1 248 ? -3.867 4.188 9.535 1.00 54.38 248 LEU A N 1
ATOM 1924 C CA . LEU A 1 248 ? -4.662 3.192 8.848 1.00 54.38 248 LEU A CA 1
ATOM 1925 C C . LEU A 1 248 ? -5.146 3.628 7.465 1.00 54.38 248 LEU A C 1
ATOM 1927 O O . LEU A 1 248 ? -5.782 4.661 7.258 1.00 54.38 248 LEU A O 1
ATOM 1931 N N . ASN A 1 249 ? -4.818 2.742 6.539 1.00 54.03 249 ASN A N 1
ATOM 1932 C CA . ASN A 1 249 ? -5.485 2.391 5.305 1.00 54.03 249 ASN A CA 1
ATOM 1933 C C . ASN A 1 249 ? -7.012 2.287 5.472 1.00 54.03 249 ASN A C 1
ATOM 1935 O O . ASN A 1 249 ? -7.499 1.436 6.185 1.00 54.03 249 ASN A O 1
ATOM 1939 N N . CYS A 1 250 ? -7.728 3.127 4.734 1.00 47.66 250 CYS A N 1
ATOM 1940 C CA . CYS A 1 250 ? -9.094 2.988 4.221 1.00 47.66 250 CYS A CA 1
ATOM 1941 C C . CYS A 1 250 ? -10.239 2.510 5.101 1.00 47.66 250 CYS A C 1
ATOM 1943 O O . CYS A 1 250 ? -10.273 1.399 5.590 1.00 47.66 250 CYS A O 1
ATOM 1945 N N . SER A 1 251 ? -11.275 3.352 5.129 1.00 42.44 251 SER A N 1
ATOM 1946 C CA . SER A 1 251 ? -12.559 3.092 5.757 1.00 42.44 251 SER A CA 1
ATOM 1947 C C . SER A 1 251 ? -13.168 1.768 5.317 1.00 42.44 251 SER A C 1
ATOM 1949 O O . SER A 1 251 ? -12.890 1.252 4.230 1.00 42.44 251 SER A O 1
ATOM 1951 N N . PRO A 1 252 ? -14.101 1.242 6.097 1.00 34.81 252 PRO A N 1
ATOM 1952 C CA . PRO A 1 252 ? -14.520 -0.093 5.842 1.00 34.81 252 PRO A CA 1
ATOM 1953 C C . PRO A 1 252 ? -15.453 -0.206 4.627 1.00 34.81 252 PRO A C 1
ATOM 1955 O O . PRO A 1 252 ? -16.142 0.737 4.243 1.00 34.81 252 PRO A O 1
ATOM 1958 N N . GLY A 1 253 ? -15.427 -1.363 3.970 1.00 38.28 253 GLY A N 1
ATOM 1959 C CA . GLY A 1 253 ? -15.993 -1.565 2.648 1.00 38.28 253 GLY A CA 1
ATOM 1960 C C . GLY A 1 253 ? -15.170 -0.871 1.572 1.00 38.28 253 GLY A C 1
ATOM 1961 O O . GLY A 1 253 ? -15.574 -0.912 0.418 1.00 38.28 253 GLY A O 1
ATOM 1962 N N . SER A 1 254 ? -14.034 -0.248 1.918 1.00 46.38 254 SER A N 1
ATOM 1963 C CA . SER A 1 254 ? -13.160 0.445 0.983 1.00 46.38 254 SER A CA 1
ATOM 1964 C C . SER A 1 254 ? -11.819 -0.253 0.815 1.00 46.38 254 SER A C 1
ATOM 1966 O O . SER A 1 254 ? -11.244 -0.773 1.760 1.00 46.38 254 SER A O 1
ATOM 1968 N N . ARG A 1 255 ? -11.296 -0.234 -0.408 1.00 54.03 255 ARG A N 1
ATOM 1969 C CA . ARG A 1 255 ? -9.929 -0.642 -0.734 1.00 54.03 255 ARG A CA 1
ATOM 1970 C C . ARG A 1 255 ? -9.099 0.591 -1.060 1.00 54.03 255 ARG A C 1
ATOM 1972 O O . ARG A 1 255 ? -9.640 1.593 -1.545 1.00 54.03 255 ARG A O 1
ATOM 1979 N N . ARG A 1 256 ? -7.784 0.518 -0.828 1.00 59.91 256 ARG A N 1
ATOM 1980 C CA . ARG A 1 256 ? -6.855 1.475 -1.436 1.00 59.91 256 ARG A CA 1
ATOM 1981 C C . ARG A 1 256 ? -6.988 1.320 -2.944 1.00 59.91 256 ARG A C 1
ATOM 1983 O O . ARG A 1 256 ? -6.729 0.262 -3.514 1.00 59.91 256 ARG A O 1
ATOM 1990 N N . ASP A 1 257 ? -7.416 2.386 -3.601 1.00 47.56 257 ASP A N 1
ATOM 1991 C CA . ASP A 1 257 ? -7.036 2.556 -4.983 1.00 47.56 257 ASP A CA 1
ATOM 1992 C C . ASP A 1 257 ? -5.513 2.659 -5.041 1.00 47.56 257 ASP A C 1
ATOM 1994 O O . ASP A 1 257 ? -4.850 3.012 -4.064 1.00 47.56 257 ASP A O 1
ATOM 1998 N N . ALA A 1 258 ? -4.929 2.360 -6.187 1.00 34.12 258 ALA A N 1
ATOM 1999 C CA . ALA A 1 258 ? -3.482 2.394 -6.282 1.00 34.12 258 ALA A CA 1
ATOM 2000 C C . ALA A 1 258 ? -2.899 3.823 -6.404 1.00 34.12 258 ALA 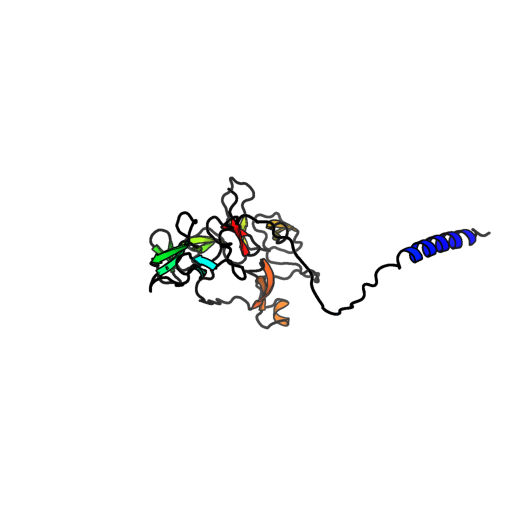A C 1
ATOM 2002 O O . ALA A 1 258 ? -1.759 3.987 -6.802 1.00 34.12 258 ALA A O 1
ATOM 2003 N N . ALA A 1 259 ? -3.654 4.869 -6.034 1.00 34.03 259 ALA A N 1
ATOM 2004 C CA . ALA A 1 259 ? -3.144 6.203 -5.693 1.00 34.03 259 ALA A CA 1
ATOM 2005 C C . ALA A 1 259 ? -2.975 6.352 -4.168 1.00 34.03 259 ALA A C 1
ATOM 2007 O O . ALA A 1 259 ? -2.769 7.459 -3.676 1.00 34.03 259 ALA A O 1
ATOM 2008 N N . GLY A 1 260 ? -3.185 5.267 -3.415 1.00 40.88 260 GLY A N 1
ATOM 2009 C CA . GLY A 1 260 ? -3.217 5.277 -1.961 1.00 40.88 260 GLY A CA 1
ATOM 2010 C C . GLY A 1 260 ? -4.494 5.892 -1.380 1.00 40.88 260 GLY A C 1
ATOM 2011 O O . GLY A 1 260 ? -4.566 6.040 -0.160 1.00 40.88 260 GLY A O 1
ATOM 2012 N N . LYS A 1 261 ? -5.507 6.237 -2.192 1.00 46.25 261 LYS A N 1
ATOM 2013 C CA . LYS A 1 261 ? -6.768 6.813 -1.704 1.00 46.25 261 LYS A CA 1
ATOM 2014 C C . LYS A 1 261 ? -7.818 5.728 -1.488 1.00 46.25 261 LYS A C 1
ATOM 2016 O O . LYS A 1 261 ? -7.902 4.724 -2.183 1.00 46.25 261 LYS A O 1
ATOM 2021 N N . CYS A 1 262 ? -8.636 5.937 -0.476 1.00 55.16 262 CYS A N 1
ATOM 2022 C CA . CYS A 1 262 ? -9.594 4.955 -0.011 1.00 55.16 262 CYS A CA 1
ATOM 2023 C C . CYS A 1 262 ? -10.898 5.052 -0.778 1.00 55.16 262 CYS A C 1
ATOM 2025 O O . CYS A 1 262 ? -11.437 6.146 -0.952 1.00 55.16 262 CYS A O 1
ATOM 2027 N N . ARG A 1 263 ? -11.385 3.914 -1.282 1.00 50.50 263 ARG A N 1
ATOM 2028 C CA . ARG A 1 263 ? -12.632 3.851 -2.049 1.00 50.50 263 ARG A CA 1
ATOM 2029 C C . ARG A 1 263 ? -13.463 2.650 -1.729 1.00 50.50 263 ARG A C 1
ATOM 2031 O O . ARG A 1 263 ? -12.934 1.545 -1.760 1.00 50.50 263 ARG A O 1
ATOM 2038 N N . LYS A 1 264 ? -14.765 2.871 -1.580 1.00 46.25 264 LYS A N 1
ATOM 2039 C CA . LYS A 1 264 ? -15.752 1.803 -1.465 1.00 46.25 264 LYS A CA 1
ATOM 2040 C C . LYS A 1 264 ? -15.569 0.799 -2.611 1.00 46.25 264 LYS A C 1
ATOM 2042 O O . LYS A 1 264 ? -15.536 1.180 -3.782 1.00 46.25 264 LYS A O 1
ATOM 2047 N N . SER A 1 265 ? -15.382 -0.463 -2.250 1.00 41.47 265 SER A N 1
ATOM 2048 C CA . SER A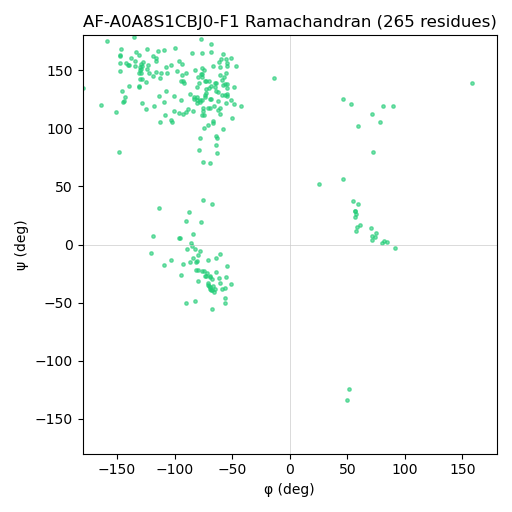 1 265 ? -15.401 -1.614 -3.135 1.00 41.47 265 SER A CA 1
ATOM 2049 C C . SER A 1 265 ? -16.783 -1.661 -3.765 1.00 41.47 265 SER A C 1
ATOM 2051 O O . SER A 1 265 ? -17.771 -1.868 -3.067 1.00 41.47 265 SER A O 1
ATOM 2053 N N . ILE A 1 266 ? -16.854 -1.412 -5.069 1.00 36.59 266 ILE A N 1
ATOM 2054 C CA . ILE A 1 266 ? -18.071 -1.659 -5.835 1.00 36.59 266 ILE A CA 1
ATOM 2055 C C . ILE A 1 266 ? -18.140 -3.179 -5.989 1.00 36.59 266 ILE A C 1
ATOM 2057 O O . ILE A 1 266 ? -17.365 -3.750 -6.758 1.00 36.59 266 ILE A O 1
ATOM 2061 N N . ILE A 1 267 ? -18.964 -3.817 -5.159 1.00 35.88 267 ILE A N 1
ATOM 2062 C CA . ILE A 1 267 ? -19.523 -5.141 -5.453 1.00 35.88 267 ILE A CA 1
ATOM 2063 C C . ILE A 1 267 ? -20.597 -4.933 -6.516 1.00 35.88 267 ILE A C 1
ATOM 2065 O O . ILE A 1 267 ? -21.377 -3.966 -6.352 1.00 35.88 267 ILE A O 1
#

Radius of gyration: 28.89 Å; Cα contacts (8 Å, |Δi|>4): 453; chains: 1; bounding box: 66×68×98 Å

pLDDT: mean 71.56, std 21.24, range [29.08, 95.44]

InterPro domains:
  IPR031993 Domain of unknown function DUF4789 [PF16033] (120-239)

Mean predicted aligned error: 16.02 Å

Solvent-accessible surface area (backbone atoms only — not comparable to full-atom values): 16306 Å² total; per-residue (Å²): 139,82,83,68,73,67,64,62,55,57,55,52,52,56,57,53,58,64,60,64,72,76,76,71,87,84,88,83,82,90,79,86,87,84,91,85,86,89,86,85,89,81,95,71,93,73,81,84,72,85,76,68,79,82,80,68,62,81,75,93,54,82,37,53,41,60,35,81,92,76,73,43,69,36,45,48,68,32,42,64,97,37,57,95,71,20,24,24,18,34,36,95,86,50,80,47,73,41,70,42,72,58,88,33,70,79,72,26,25,37,40,94,95,36,72,41,51,57,63,37,45,88,88,28,61,77,48,25,13,29,34,68,39,45,58,63,38,38,43,74,40,57,32,84,41,32,38,78,47,57,96,44,95,87,49,73,79,41,28,34,52,55,61,22,31,70,93,39,59,88,53,20,20,28,43,55,39,73,87,82,61,43,71,43,69,44,84,34,97,35,62,80,48,26,44,65,54,100,89,47,96,55,68,41,53,52,73,31,56,91,31,84,25,26,81,78,40,83,57,8,8,34,37,60,36,63,55,70,51,41,80,41,70,41,67,56,81,69,82,74,77,74,85,62,80,69,81,55,66,29,53,70,69,28,41,67,38,64,54,61,46,60,37,71,61,85,125